Protein AF-A0A7V0R2V2-F1 (afdb_monomer)

pLDDT: mean 85.43, std 19.31, range [36.66, 98.75]

Solvent-accessible surface area (backbone atoms only — not comparable to full-atom values): 11052 Å² total; per-residue (Å²): 136,88,81,94,82,73,99,80,73,68,79,75,64,67,74,75,65,75,76,66,78,71,78,76,78,73,76,72,72,77,75,77,76,82,74,55,75,16,48,43,72,51,76,41,37,68,49,67,31,85,63,32,96,67,48,40,39,38,41,39,36,80,43,62,28,30,39,39,38,38,38,42,86,76,35,40,41,32,43,41,26,50,69,51,92,86,48,62,56,33,49,39,38,36,34,55,50,64,50,66,35,62,36,34,37,27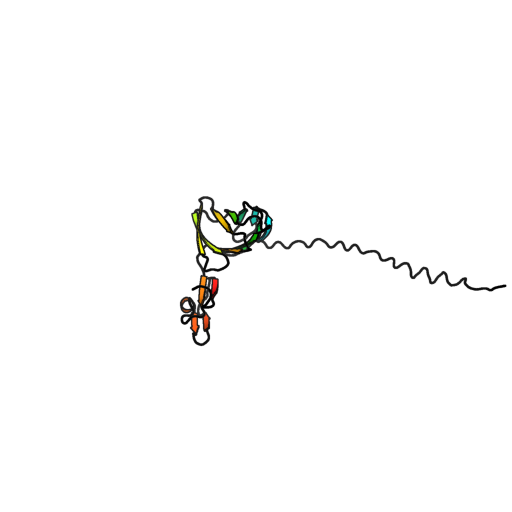,48,79,42,87,83,49,63,44,79,49,62,25,39,90,76,6,32,48,71,48,81,41,76,20,82,52,72,42,46,35,38,38,22,69,60,92,51,72,40,49,34,33,64,48,92,62,20,56,46,22,67,82,45,27,48,53,37,66,91,75,71,41,68,47,72,77,54,92,76,93,53,46,77,47,81,46,64,77,85,77,82,126

Structure (mmCIF, N/CA/C/O backbone):
data_AF-A0A7V0R2V2-F1
#
_entry.id   AF-A0A7V0R2V2-F1
#
loop_
_atom_site.group_PDB
_atom_site.id
_atom_site.type_symbol
_atom_site.label_atom_id
_atom_site.label_alt_id
_atom_site.label_comp_id
_atom_site.label_asym_id
_atom_site.label_entity_id
_atom_site.label_seq_id
_atom_site.pdbx_PDB_ins_code
_atom_site.Cartn_x
_atom_site.Cartn_y
_atom_site.Cartn_z
_atom_site.occupancy
_atom_site.B_iso_or_equiv
_atom_site.auth_seq_id
_atom_site.auth_comp_id
_atom_site.auth_asym_id
_atom_site.auth_atom_id
_atom_site.pdbx_PDB_model_num
ATOM 1 N N . MET A 1 1 ? 13.308 -94.832 -29.429 1.00 36.66 1 MET A N 1
ATOM 2 C CA . MET A 1 1 ? 13.300 -94.202 -28.092 1.00 36.66 1 MET A CA 1
ATOM 3 C C . MET A 1 1 ? 12.554 -92.878 -28.195 1.00 36.66 1 MET A C 1
ATOM 5 O O . MET A 1 1 ? 12.955 -92.064 -29.009 1.00 36.66 1 MET A O 1
ATOM 9 N N . LYS A 1 2 ? 11.506 -92.717 -27.373 1.00 38.56 2 LYS A N 1
ATOM 10 C CA . LYS A 1 2 ? 10.759 -91.486 -27.028 1.00 38.56 2 LYS A CA 1
ATOM 11 C C . LYS A 1 2 ? 9.818 -90.881 -28.094 1.00 38.56 2 LYS A C 1
ATOM 13 O O . LYS A 1 2 ? 10.271 -90.441 -29.135 1.00 38.56 2 LYS A O 1
ATOM 18 N N . THR A 1 3 ? 8.502 -91.112 -28.021 1.00 39.44 3 THR A N 1
ATOM 19 C CA . THR A 1 3 ? 7.391 -90.500 -27.229 1.00 39.44 3 THR A CA 1
ATOM 20 C C . THR A 1 3 ? 6.671 -89.352 -27.947 1.00 39.44 3 THR A C 1
ATOM 22 O O . THR A 1 3 ? 7.244 -88.300 -28.199 1.00 39.44 3 THR A O 1
ATOM 25 N N . LYS A 1 4 ? 5.369 -89.570 -28.199 1.00 48.78 4 LYS A N 1
ATOM 26 C CA . LYS A 1 4 ? 4.342 -88.557 -28.478 1.00 48.78 4 LYS A CA 1
ATOM 27 C C . LYS A 1 4 ? 4.180 -87.629 -27.268 1.00 48.78 4 LYS A C 1
ATOM 29 O O . LYS A 1 4 ? 3.830 -88.120 -26.201 1.00 48.78 4 LYS A O 1
ATOM 34 N N . LEU A 1 5 ? 4.377 -86.329 -27.455 1.00 46.94 5 LEU A N 1
ATOM 35 C CA . LEU A 1 5 ? 3.884 -85.206 -26.636 1.00 46.94 5 LEU A CA 1
ATOM 36 C C . LEU A 1 5 ? 4.454 -83.971 -27.358 1.00 46.94 5 LEU A C 1
ATOM 38 O O . LEU A 1 5 ? 5.665 -83.891 -27.487 1.00 46.94 5 LEU A O 1
ATOM 42 N N . THR A 1 6 ? 3.712 -83.087 -28.025 1.00 48.00 6 THR A N 1
ATOM 43 C CA . THR A 1 6 ? 2.974 -81.971 -27.408 1.00 48.00 6 THR A CA 1
ATOM 44 C C . THR A 1 6 ? 2.319 -81.112 -28.515 1.00 48.00 6 THR A C 1
ATOM 46 O O . THR A 1 6 ? 2.527 -79.908 -28.603 1.00 48.00 6 THR A O 1
ATOM 49 N N . THR A 1 7 ? 1.495 -81.682 -29.397 1.00 47.34 7 THR A N 1
ATOM 50 C CA . THR A 1 7 ? 0.789 -80.899 -30.445 1.00 47.34 7 THR A CA 1
ATOM 51 C C . THR A 1 7 ? -0.522 -80.283 -29.928 1.00 47.34 7 THR A C 1
ATOM 53 O O . THR A 1 7 ? -1.544 -80.345 -30.593 1.00 47.34 7 THR A O 1
ATOM 56 N N . ASN A 1 8 ? -0.519 -79.750 -28.702 1.00 45.34 8 ASN A N 1
ATOM 57 C CA . ASN A 1 8 ? -1.664 -79.054 -28.086 1.00 45.34 8 ASN A CA 1
ATOM 58 C C . ASN A 1 8 ? -1.233 -77.973 -27.069 1.00 45.34 8 ASN A C 1
ATOM 60 O O . ASN A 1 8 ? -2.009 -77.575 -26.209 1.00 45.34 8 ASN A O 1
ATOM 64 N N . LEU A 1 9 ? 0.008 -77.478 -27.168 1.00 42.00 9 LEU A N 1
ATOM 65 C CA . LEU A 1 9 ? 0.546 -76.419 -26.299 1.00 42.00 9 LEU A CA 1
ATOM 66 C C . LEU A 1 9 ? 1.037 -75.199 -27.100 1.00 42.00 9 LEU A C 1
ATOM 68 O O . LEU A 1 9 ? 2.014 -74.559 -26.733 1.00 42.00 9 LEU A O 1
ATOM 72 N N . ILE A 1 10 ? 0.400 -74.911 -28.237 1.00 44.00 10 ILE A N 1
ATOM 73 C CA . ILE A 1 10 ? 0.714 -73.725 -29.058 1.00 44.00 10 ILE A CA 1
ATOM 74 C C . ILE A 1 10 ? -0.480 -72.758 -29.128 1.00 44.00 10 ILE A C 1
ATOM 76 O O . ILE A 1 10 ? -0.304 -71.576 -29.389 1.00 44.00 10 ILE A O 1
ATOM 80 N N . ILE A 1 11 ? -1.696 -73.209 -28.798 1.00 44.31 11 ILE A N 1
ATOM 81 C CA . ILE A 1 11 ? -2.904 -72.370 -28.889 1.00 44.31 11 ILE A CA 1
ATOM 82 C C . ILE A 1 11 ? -3.178 -71.585 -27.587 1.00 44.31 11 ILE A C 1
ATOM 84 O O . ILE A 1 11 ? -3.875 -70.578 -27.623 1.00 44.31 11 ILE A O 1
ATOM 88 N N . LEU A 1 12 ? -2.571 -71.954 -26.449 1.00 37.72 12 LEU A N 1
ATOM 89 C CA . LEU A 1 12 ? -2.781 -71.252 -25.167 1.00 37.72 12 LEU A CA 1
ATOM 90 C C . LEU A 1 12 ? -1.709 -70.196 -24.830 1.00 37.72 12 LEU A C 1
ATOM 92 O O . LEU A 1 12 ? -1.864 -69.444 -23.875 1.00 37.72 12 LEU A O 1
ATOM 96 N N . THR A 1 13 ? -0.629 -70.100 -25.606 1.00 42.66 13 THR A N 1
ATOM 97 C CA . THR A 1 13 ? 0.469 -69.138 -25.376 1.00 42.66 13 THR A CA 1
ATOM 98 C C . THR A 1 13 ? 0.395 -67.898 -26.264 1.00 42.66 13 THR A C 1
ATOM 100 O O . THR A 1 13 ? 1.094 -66.925 -26.003 1.00 42.66 13 THR A O 1
ATOM 103 N N . VAL A 1 14 ? -0.483 -67.886 -27.272 1.00 43.88 14 VAL A N 1
ATOM 104 C CA . VAL A 1 14 ? -0.661 -66.739 -28.184 1.00 43.88 14 VAL A CA 1
ATOM 105 C C . VAL A 1 14 ? -1.699 -65.734 -27.661 1.00 43.88 14 VAL A C 1
ATOM 107 O O . VAL A 1 14 ? -1.722 -64.590 -28.099 1.00 43.88 14 VAL A O 1
ATOM 110 N N . PHE A 1 15 ? -2.509 -66.105 -26.664 1.00 39.44 15 PHE A N 1
ATOM 111 C CA . PHE A 1 15 ? -3.513 -65.201 -26.083 1.00 39.44 15 PHE A CA 1
ATOM 112 C C . PHE A 1 15 ? -3.042 -64.437 -24.834 1.00 39.44 15 PHE A C 1
ATOM 114 O O . PHE 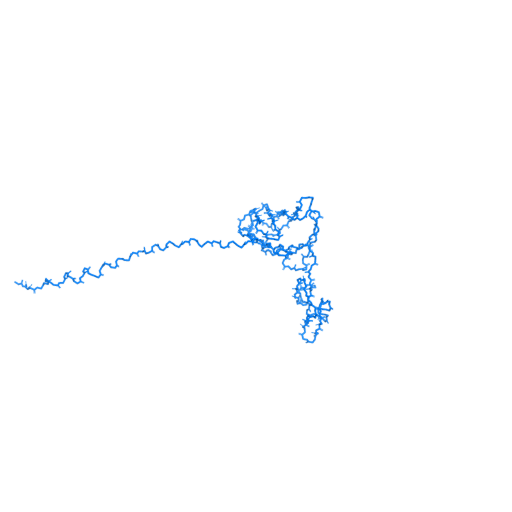A 1 15 ? -3.739 -63.535 -24.382 1.00 39.44 15 PHE A O 1
ATOM 121 N N . PHE A 1 16 ? -1.862 -64.755 -24.285 1.00 41.31 16 PHE A N 1
ATOM 122 C CA . PHE A 1 16 ? -1.356 -64.134 -23.049 1.00 41.31 16 PHE A CA 1
ATOM 123 C C . PHE A 1 16 ? -0.181 -63.162 -23.258 1.00 41.31 16 PHE A C 1
ATOM 125 O O . PHE A 1 16 ? 0.369 -62.633 -22.299 1.00 41.31 16 PHE A O 1
ATOM 132 N N . THR A 1 17 ? 0.202 -62.891 -24.507 1.00 44.47 17 THR A N 1
ATOM 133 C CA . THR A 1 17 ? 1.279 -61.943 -24.858 1.00 44.47 17 THR A CA 1
ATOM 134 C C . THR A 1 17 ? 0.799 -60.769 -25.716 1.00 44.47 17 THR A C 1
ATOM 136 O O . THR A 1 17 ? 1.598 -59.923 -26.106 1.00 44.47 17 THR A O 1
ATOM 139 N N . ALA A 1 18 ? -0.514 -60.660 -25.952 1.00 44.12 18 ALA A N 1
ATOM 140 C CA . ALA A 1 18 ? -1.145 -59.536 -26.648 1.00 44.12 18 ALA A CA 1
ATOM 141 C C . ALA A 1 18 ? -1.640 -58.420 -25.703 1.00 44.12 18 ALA A C 1
ATOM 143 O O . ALA A 1 18 ? -2.364 -57.529 -26.130 1.00 44.12 18 ALA A O 1
ATOM 144 N N . PHE A 1 19 ? -1.228 -58.433 -24.431 1.00 43.75 19 PHE A N 1
ATOM 145 C CA . PHE A 1 19 ? -1.277 -57.255 -23.560 1.00 43.75 19 PHE A CA 1
ATOM 146 C C . PHE A 1 19 ? 0.107 -56.593 -23.564 1.00 43.75 19 PHE A C 1
ATOM 148 O O . PHE A 1 19 ? 0.755 -56.406 -22.537 1.00 43.75 19 PHE A O 1
ATOM 155 N N . PHE A 1 20 ? 0.603 -56.305 -24.773 1.00 45.38 20 PHE A N 1
ATOM 156 C CA . PHE A 1 20 ? 1.701 -55.368 -24.939 1.00 45.38 20 PHE A CA 1
ATOM 157 C C . PHE A 1 20 ? 1.216 -54.051 -24.345 1.00 45.38 20 PHE A C 1
ATOM 159 O O . PHE A 1 20 ? 0.245 -53.462 -24.818 1.00 45.38 20 PHE A O 1
ATOM 166 N N . ILE A 1 21 ? 1.867 -53.665 -23.255 1.00 52.16 21 ILE A N 1
ATOM 167 C CA . ILE A 1 21 ? 1.707 -52.404 -22.552 1.00 52.16 21 ILE A CA 1
ATOM 168 C C . ILE A 1 21 ? 1.924 -51.311 -23.598 1.00 52.16 21 ILE A C 1
ATOM 170 O O . ILE A 1 21 ? 3.057 -50.953 -23.903 1.00 52.16 21 ILE A O 1
ATOM 174 N N . LEU A 1 22 ? 0.843 -50.826 -24.206 1.00 49.38 22 LEU A N 1
ATOM 175 C CA . LEU A 1 22 ? 0.853 -49.535 -24.869 1.00 49.38 22 LEU A CA 1
ATOM 176 C C . LEU A 1 22 ? 1.167 -48.548 -23.747 1.00 49.38 22 LEU A C 1
ATOM 178 O O . LEU A 1 22 ? 0.347 -48.432 -22.830 1.00 49.38 22 LEU A O 1
ATOM 182 N N . PRO A 1 23 ? 2.326 -47.865 -23.749 1.00 53.69 23 PRO A N 1
ATOM 183 C CA . PRO A 1 23 ? 2.448 -46.699 -22.909 1.00 53.69 23 PRO A CA 1
ATOM 184 C C . PRO A 1 23 ? 1.371 -45.754 -23.424 1.00 53.69 23 PRO A C 1
ATOM 186 O O . PRO A 1 23 ? 1.471 -45.213 -24.527 1.00 53.69 23 PRO A O 1
ATOM 189 N N . THR A 1 24 ? 0.286 -45.606 -22.669 1.00 57.12 24 THR A N 1
ATOM 190 C CA . THR A 1 24 ? -0.593 -44.467 -22.852 1.00 57.12 24 THR A CA 1
ATOM 191 C C . THR A 1 24 ? 0.292 -43.268 -22.572 1.00 57.12 24 THR A C 1
ATOM 193 O O . THR A 1 24 ? 0.550 -42.933 -21.415 1.00 57.12 24 THR A O 1
ATOM 196 N N . LEU A 1 25 ? 0.824 -42.663 -23.632 1.00 55.09 25 LEU A N 1
ATOM 197 C CA . LEU A 1 25 ? 1.292 -41.292 -23.598 1.00 55.09 25 LEU A CA 1
ATOM 198 C C . LEU A 1 25 ? 0.038 -40.473 -23.309 1.00 55.09 25 LEU A C 1
ATOM 200 O O . LEU A 1 25 ? -0.652 -40.008 -24.213 1.00 55.09 25 LEU A O 1
ATOM 204 N N . ALA A 1 26 ? -0.316 -40.403 -22.027 1.00 56.62 26 ALA A N 1
ATOM 205 C CA . ALA A 1 26 ? -1.257 -39.437 -21.526 1.00 56.62 26 ALA A CA 1
ATOM 206 C C . ALA A 1 26 ? -0.602 -38.088 -21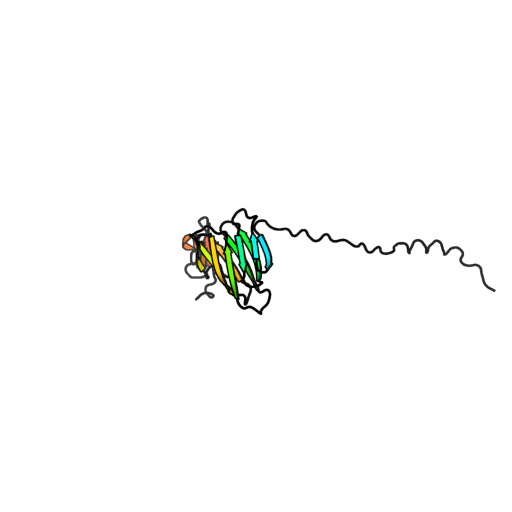.808 1.00 56.62 26 ALA A C 1
ATOM 208 O O . ALA A 1 26 ? 0.303 -37.652 -21.100 1.00 56.62 26 ALA A O 1
ATOM 209 N N . ASN A 1 27 ? -0.997 -37.483 -22.922 1.00 63.09 27 ASN A N 1
ATOM 210 C CA . ASN A 1 27 ? -0.652 -36.117 -23.239 1.00 63.09 27 ASN A CA 1
ATOM 211 C C . ASN A 1 27 ? -1.460 -35.268 -22.256 1.00 63.09 27 ASN A C 1
ATOM 213 O O . ASN A 1 27 ? -2.619 -34.942 -22.511 1.00 63.09 27 ASN A O 1
ATOM 217 N N . ALA A 1 28 ? -0.909 -35.051 -21.061 1.00 60.25 28 ALA A N 1
ATOM 218 C CA . ALA A 1 28 ? -1.486 -34.122 -20.110 1.00 60.25 28 ALA A CA 1
ATOM 219 C C . ALA A 1 28 ? -1.518 -32.766 -20.815 1.00 60.25 28 ALA A C 1
ATOM 221 O O . ALA A 1 28 ? -0.468 -32.206 -21.133 1.00 60.25 28 ALA A O 1
ATOM 222 N N . GLN A 1 29 ? -2.717 -32.269 -21.123 1.00 60.75 29 GLN A N 1
ATOM 223 C CA . GLN A 1 29 ? -2.851 -30.898 -21.593 1.00 60.75 29 GLN A CA 1
ATOM 224 C C . GLN A 1 29 ? -2.213 -30.007 -20.522 1.00 60.75 29 GLN A C 1
ATOM 226 O O . GLN A 1 29 ? -2.520 -30.199 -19.339 1.00 60.75 29 GLN A O 1
ATOM 231 N N . PRO A 1 30 ? -1.311 -29.076 -20.887 1.00 61.03 30 PRO A N 1
ATOM 232 C CA . PRO A 1 30 ? -0.803 -28.121 -19.919 1.00 61.03 30 PRO A CA 1
ATOM 233 C C . PRO A 1 30 ? -2.016 -27.441 -19.293 1.00 61.03 30 PRO A C 1
ATOM 235 O O . PRO A 1 30 ? -2.927 -27.011 -20.006 1.00 61.03 30 PRO A O 1
ATOM 238 N N . LEU A 1 31 ? -2.062 -27.440 -17.960 1.00 47.28 31 LEU A N 1
ATOM 239 C CA . LEU A 1 31 ? -3.140 -26.825 -17.200 1.00 47.28 31 LEU A CA 1
ATOM 240 C C . LEU A 1 31 ? -3.322 -25.414 -17.764 1.00 47.28 31 LEU A C 1
ATOM 242 O O . LEU A 1 31 ? -2.368 -24.635 -17.774 1.00 47.28 31 LEU A O 1
ATOM 246 N N . LYS A 1 32 ? -4.506 -25.104 -18.306 1.00 47.91 32 LYS A N 1
ATOM 247 C CA . LYS A 1 32 ? -4.825 -23.738 -18.718 1.00 47.91 32 LYS A CA 1
ATOM 248 C C . LYS A 1 32 ? -4.692 -22.906 -17.450 1.00 47.91 32 LYS A C 1
ATOM 250 O O . LYS A 1 32 ? -5.512 -23.054 -16.547 1.00 47.91 32 LYS A O 1
ATOM 255 N N . GLN A 1 33 ? -3.609 -22.139 -17.354 1.00 54.19 33 GLN A N 1
ATOM 256 C CA . GLN A 1 33 ? -3.345 -21.255 -16.230 1.00 54.19 33 GLN A CA 1
ATOM 257 C C . GLN A 1 33 ? -4.603 -20.398 -16.065 1.00 54.19 33 GLN A C 1
ATOM 259 O O . GLN A 1 33 ? -4.956 -19.643 -16.970 1.00 54.19 33 GLN A O 1
ATOM 264 N N . PHE A 1 34 ? -5.341 -20.591 -14.973 1.00 57.09 34 PHE A N 1
ATOM 265 C CA . PHE A 1 34 ? -6.448 -19.708 -14.637 1.00 57.09 34 PHE A CA 1
ATOM 266 C C . PHE A 1 34 ? -5.826 -18.344 -14.332 1.00 57.09 34 PHE A C 1
ATOM 268 O O . PHE A 1 34 ? -5.185 -18.177 -13.296 1.00 57.09 34 PHE A O 1
ATOM 275 N N . SER A 1 35 ? -5.940 -17.402 -15.266 1.00 66.12 35 SER A N 1
ATOM 276 C CA . SER A 1 35 ? -5.660 -15.993 -15.012 1.00 66.12 35 SER A CA 1
ATOM 277 C C . SER A 1 35 ? -6.887 -15.406 -14.326 1.00 66.12 35 SER A C 1
ATOM 279 O O . SER A 1 35 ? -7.978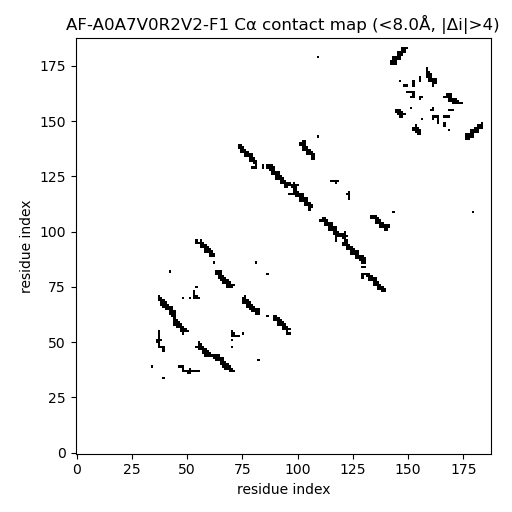 -15.399 -14.901 1.00 66.12 35 SER A O 1
ATOM 281 N N . LEU A 1 36 ? -6.724 -14.978 -13.079 1.00 79.19 36 LEU A N 1
ATOM 282 C CA . LEU A 1 36 ? -7.711 -14.127 -12.427 1.00 79.19 36 LEU A CA 1
ATOM 283 C C . LEU A 1 36 ? -7.603 -12.742 -13.070 1.00 79.19 36 LEU A C 1
ATOM 285 O O . LEU A 1 36 ? -6.492 -12.239 -13.234 1.00 79.19 36 LEU A O 1
ATOM 289 N N . LEU A 1 37 ? -8.740 -12.167 -13.465 1.00 88.25 37 LEU A N 1
ATOM 290 C CA . LEU A 1 37 ? -8.786 -10.797 -13.982 1.00 88.25 37 LEU A CA 1
ATOM 291 C C . LEU A 1 37 ? -8.194 -9.846 -12.940 1.00 88.25 37 LEU A C 1
ATOM 293 O O . LEU A 1 37 ? -8.371 -10.061 -11.738 1.00 88.25 37 LEU A O 1
ATOM 297 N N . GLY A 1 38 ? -7.466 -8.823 -13.383 1.00 93.81 38 GLY A N 1
ATOM 298 C CA . GLY A 1 38 ? -6.838 -7.884 -12.462 1.00 93.81 38 GLY A CA 1
ATOM 299 C C . GLY A 1 38 ? -5.641 -8.457 -11.695 1.00 93.81 38 GLY A C 1
ATOM 300 O O . GLY A 1 38 ? -5.205 -7.843 -10.726 1.00 93.81 38 GLY A O 1
ATOM 301 N N . THR A 1 39 ? -5.113 -9.627 -12.081 1.00 95.94 39 THR A N 1
ATOM 302 C CA . THR A 1 39 ? -3.970 -10.276 -11.419 1.00 95.94 39 THR A CA 1
ATOM 303 C C . THR A 1 39 ? -2.865 -10.620 -12.412 1.00 95.94 39 THR A C 1
ATOM 305 O O . THR A 1 39 ? -3.106 -11.237 -13.448 1.00 95.94 39 THR A O 1
ATOM 308 N N . ILE A 1 40 ? -1.617 -10.338 -12.041 1.00 96.56 40 ILE A N 1
ATOM 309 C CA . ILE A 1 40 ? -0.423 -10.763 -12.777 1.00 96.56 40 ILE A CA 1
ATOM 310 C C . ILE A 1 40 ? 0.592 -11.404 -11.825 1.00 96.56 40 ILE A C 1
ATOM 312 O O . ILE A 1 40 ? 0.757 -10.982 -10.681 1.00 96.56 40 ILE A O 1
ATOM 316 N N . LYS A 1 41 ? 1.280 -12.456 -12.281 1.00 96.94 41 LYS A N 1
ATOM 317 C CA . LYS A 1 41 ? 2.324 -13.141 -11.506 1.00 96.94 41 LYS A CA 1
ATOM 318 C C . LYS A 1 41 ? 3.455 -13.620 -12.405 1.00 96.94 41 LYS A C 1
ATOM 320 O O . LYS A 1 41 ? 3.199 -14.193 -13.461 1.00 96.94 41 LYS A O 1
ATOM 325 N N . GLY A 1 42 ? 4.699 -13.472 -11.959 1.00 96.38 42 GLY A N 1
ATOM 326 C CA . GLY A 1 42 ? 5.854 -14.014 -12.668 1.00 96.38 42 GLY A CA 1
ATOM 327 C C . GLY A 1 42 ? 7.185 -13.448 -12.195 1.00 96.38 42 GLY A C 1
ATOM 328 O O . GLY A 1 42 ? 7.251 -12.737 -11.199 1.00 96.38 42 GLY A O 1
ATOM 329 N N . ALA A 1 43 ? 8.242 -13.771 -12.939 1.00 97.25 43 ALA A N 1
ATOM 330 C CA . ALA A 1 43 ? 9.584 -13.248 -12.719 1.00 97.25 43 ALA A CA 1
ATOM 331 C C . ALA A 1 43 ? 10.009 -12.380 -13.911 1.00 97.25 43 ALA A C 1
ATOM 333 O O . ALA A 1 43 ? 10.083 -12.883 -15.035 1.00 97.25 43 ALA A O 1
ATOM 334 N N . GLY A 1 44 ? 10.332 -11.110 -13.687 1.00 97.12 44 GLY A N 1
ATOM 335 C CA . GLY A 1 44 ? 10.541 -10.151 -14.771 1.00 97.12 44 GLY A CA 1
ATOM 336 C C . GLY A 1 44 ? 10.896 -8.753 -14.281 1.00 97.12 44 GLY A C 1
ATOM 337 O O . GLY A 1 44 ? 11.119 -8.545 -13.093 1.00 97.12 44 GLY A O 1
ATOM 338 N N . THR A 1 45 ? 10.972 -7.817 -15.221 1.00 97.88 45 THR A N 1
ATOM 339 C CA . THR A 1 45 ? 11.237 -6.387 -14.981 1.00 97.88 45 THR A CA 1
ATOM 340 C C . THR A 1 45 ? 10.055 -5.504 -15.372 1.00 97.88 45 THR A C 1
ATOM 342 O O . THR A 1 45 ? 10.103 -4.308 -15.146 1.00 97.88 45 THR A O 1
ATOM 345 N N . HIS A 1 46 ? 9.023 -6.069 -15.996 1.00 98.44 46 HIS A N 1
ATOM 346 C CA . HIS A 1 46 ? 7.862 -5.343 -16.492 1.00 98.44 46 HIS A CA 1
ATOM 347 C C . HIS A 1 46 ? 6.620 -6.200 -16.278 1.00 98.44 46 HIS A C 1
ATOM 349 O O . HIS A 1 46 ? 6.617 -7.388 -16.623 1.00 98.44 46 HIS A O 1
ATOM 355 N N . PHE A 1 47 ? 5.589 -5.600 -15.699 1.00 98.25 47 PHE A N 1
ATOM 356 C CA . PHE A 1 47 ? 4.336 -6.255 -15.365 1.00 98.25 47 PHE A CA 1
ATOM 357 C C . PHE A 1 47 ? 3.187 -5.293 -15.602 1.00 98.25 47 PHE A C 1
ATOM 359 O O . PHE A 1 47 ? 3.286 -4.112 -15.283 1.00 98.25 47 PHE A O 1
ATOM 366 N N . GLU A 1 48 ? 2.080 -5.813 -16.112 1.00 97.81 48 GLU A N 1
ATOM 367 C CA . GLU A 1 48 ? 0.937 -4.990 -16.468 1.00 97.81 48 GLU A CA 1
ATOM 368 C C . GLU A 1 48 ? -0.361 -5.713 -16.115 1.00 97.81 48 GLU A C 1
ATOM 370 O O . GLU A 1 48 ? -0.527 -6.904 -16.389 1.00 97.81 48 GLU A O 1
ATOM 375 N N . ILE A 1 49 ? -1.277 -4.968 -15.503 1.00 97.19 49 ILE A N 1
ATOM 376 C CA . ILE A 1 49 ? -2.680 -5.330 -15.346 1.00 97.19 49 ILE A CA 1
ATOM 377 C C . ILE A 1 49 ? -3.474 -4.414 -16.277 1.00 97.19 49 ILE A C 1
ATOM 379 O O . ILE A 1 49 ? -3.513 -3.203 -16.063 1.00 97.19 49 ILE A O 1
ATOM 383 N N . THR A 1 50 ? -4.105 -4.992 -17.301 1.00 95.88 50 THR A N 1
ATOM 384 C CA . THR A 1 50 ? -4.943 -4.267 -18.281 1.00 95.88 50 THR A CA 1
ATOM 385 C C . THR A 1 50 ? -6.422 -4.645 -18.225 1.00 95.88 50 THR A C 1
ATOM 387 O O . THR A 1 50 ? -7.247 -4.026 -18.898 1.00 95.88 50 THR A O 1
ATOM 390 N N . ASP A 1 51 ? -6.766 -5.665 -17.442 1.00 93.25 51 ASP A N 1
ATOM 391 C CA . ASP A 1 51 ? -8.069 -6.322 -17.416 1.00 93.25 51 ASP A CA 1
ATOM 392 C C . ASP A 1 51 ? -8.760 -6.228 -16.043 1.00 93.25 51 ASP A C 1
ATOM 394 O O . ASP A 1 51 ? -9.575 -7.084 -15.699 1.00 93.25 51 ASP A O 1
ATOM 398 N N . SER A 1 52 ? -8.441 -5.198 -15.249 1.00 93.75 52 SER A N 1
ATOM 399 C CA . SER A 1 52 ? -9.078 -4.953 -13.950 1.00 93.75 52 SER A CA 1
ATOM 400 C C . SER A 1 52 ? -10.327 -4.080 -14.078 1.00 93.75 52 SER A C 1
ATOM 402 O O . SER A 1 52 ? -10.336 -3.081 -14.795 1.00 93.75 52 SER A O 1
ATOM 404 N N . GLU A 1 53 ? -11.367 -4.409 -13.309 1.00 94.00 53 GLU A N 1
ATOM 405 C CA . GLU A 1 53 ? -12.536 -3.538 -13.113 1.00 94.00 53 GLU A CA 1
ATOM 406 C C . GLU A 1 53 ? -12.249 -2.368 -12.148 1.00 94.00 53 GLU A C 1
ATOM 408 O O . GLU A 1 53 ? -13.066 -1.455 -12.038 1.00 94.00 53 GLU A O 1
ATOM 413 N N . TYR A 1 54 ? -11.104 -2.385 -11.451 1.00 94.00 54 TYR A N 1
ATOM 414 C CA . TYR A 1 54 ? -10.755 -1.415 -10.406 1.00 94.00 54 TYR A CA 1
ATOM 415 C C . TYR A 1 54 ? -9.631 -0.466 -10.827 1.00 94.00 54 TYR A C 1
ATOM 417 O O . TYR A 1 54 ? -9.824 0.746 -10.863 1.00 94.00 54 TYR A O 1
ATOM 425 N N . LEU A 1 55 ? -8.450 -1.009 -11.130 1.00 96.12 55 LEU A N 1
ATOM 426 C CA . LEU A 1 55 ? -7.266 -0.234 -11.499 1.00 96.12 55 LEU A CA 1
ATOM 427 C C . LEU A 1 55 ? -6.395 -1.031 -12.467 1.00 96.12 55 LEU A C 1
ATOM 429 O O . LEU A 1 55 ? -5.879 -2.092 -12.105 1.00 96.12 55 LEU A O 1
ATOM 433 N N . ASN A 1 56 ? -6.202 -0.483 -13.662 1.00 97.44 56 ASN A N 1
ATOM 434 C CA . ASN A 1 56 ? -5.168 -0.924 -14.588 1.00 97.44 56 ASN A CA 1
ATOM 435 C C . ASN A 1 56 ? -3.859 -0.215 -14.250 1.00 97.44 56 ASN A C 1
ATOM 437 O O . ASN A 1 56 ? -3.845 0.993 -14.018 1.00 97.44 56 ASN A O 1
ATOM 441 N N . ILE A 1 57 ? -2.770 -0.971 -14.189 1.00 98.12 57 ILE A N 1
ATOM 442 C CA . ILE A 1 57 ? -1.499 -0.482 -13.661 1.00 98.12 57 ILE A CA 1
ATOM 443 C C . ILE A 1 57 ? -0.327 -1.207 -14.303 1.00 98.12 57 ILE A C 1
ATOM 445 O O . ILE A 1 57 ? -0.377 -2.413 -14.556 1.00 98.12 57 ILE A O 1
ATOM 449 N N . VAL A 1 58 ? 0.741 -0.453 -14.530 1.00 98.62 58 VAL A N 1
ATOM 450 C CA . VAL A 1 58 ? 2.028 -0.945 -15.012 1.00 98.62 58 VAL A CA 1
ATOM 451 C C . VAL A 1 58 ? 3.052 -0.803 -13.894 1.00 98.62 58 VAL A C 1
ATOM 453 O O . VAL A 1 58 ? 3.108 0.233 -13.227 1.00 98.62 58 VAL A O 1
ATOM 456 N N . LEU A 1 59 ? 3.874 -1.834 -13.719 1.00 98.69 59 LEU A N 1
ATOM 457 C CA . LEU A 1 59 ? 5.037 -1.846 -12.843 1.00 98.69 59 LEU A CA 1
ATOM 458 C C . LEU A 1 59 ? 6.286 -2.168 -13.665 1.00 98.69 59 LEU A C 1
ATOM 460 O O . LEU A 1 59 ? 6.419 -3.271 -14.198 1.00 98.69 59 LEU A O 1
ATOM 464 N N . ASP A 1 60 ? 7.226 -1.228 -13.686 1.00 98.75 60 ASP A N 1
ATOM 465 C CA . ASP A 1 60 ? 8.577 -1.404 -14.210 1.00 98.75 60 ASP A CA 1
ATOM 466 C C . ASP A 1 60 ? 9.594 -1.485 -13.067 1.00 98.75 60 ASP A C 1
ATOM 468 O O . ASP A 1 60 ? 9.539 -0.727 -12.097 1.00 98.75 60 ASP A O 1
ATOM 472 N N . SER A 1 61 ? 10.547 -2.405 -13.183 1.00 98.25 61 SER A N 1
ATOM 473 C CA . SER A 1 61 ? 11.648 -2.587 -12.244 1.00 98.25 61 SER A CA 1
ATOM 474 C C . SER A 1 61 ? 12.987 -2.560 -12.968 1.00 98.25 61 SER A C 1
ATOM 476 O O . SER A 1 61 ? 13.135 -3.129 -14.050 1.00 98.25 61 SER A O 1
ATOM 478 N N . THR A 1 62 ? 13.993 -1.935 -12.357 1.00 97.50 62 THR A N 1
ATOM 479 C CA . THR A 1 62 ? 15.367 -1.965 -12.887 1.00 97.50 62 THR A CA 1
ATOM 480 C C . THR A 1 62 ? 16.020 -3.340 -12.781 1.00 97.50 62 THR A C 1
ATOM 482 O O . THR A 1 62 ? 16.962 -3.621 -13.514 1.00 97.50 62 THR A O 1
ATOM 485 N N . GLU A 1 63 ? 15.522 -4.199 -11.892 1.00 96.75 63 GLU A N 1
ATOM 486 C CA . GLU A 1 63 ? 16.064 -5.530 -11.629 1.00 96.75 63 GLU A CA 1
ATOM 487 C C . GLU A 1 63 ? 14.994 -6.593 -11.845 1.00 96.75 63 GLU A C 1
ATOM 489 O O . GLU A 1 63 ? 13.793 -6.334 -11.777 1.00 96.75 63 GLU A O 1
ATOM 494 N N . LYS A 1 64 ? 15.424 -7.830 -12.095 1.00 96.88 64 LYS A N 1
ATOM 495 C CA . LYS A 1 64 ? 14.478 -8.934 -12.238 1.00 96.88 64 LYS A CA 1
ATOM 496 C C . LYS A 1 64 ? 13.927 -9.325 -10.862 1.00 96.88 64 LYS A C 1
ATOM 498 O O . LYS A 1 64 ? 14.670 -9.828 -10.021 1.00 96.88 64 LYS A O 1
ATOM 503 N N . ILE A 1 65 ? 12.622 -9.164 -10.672 1.00 97.56 65 ILE A N 1
ATOM 504 C CA . ILE A 1 65 ? 11.905 -9.480 -9.429 1.00 97.56 65 ILE A CA 1
ATOM 505 C C . ILE A 1 65 ? 10.892 -10.605 -9.648 1.00 97.56 65 ILE A C 1
ATOM 507 O O . ILE A 1 65 ? 10.409 -10.809 -10.763 1.00 97.56 65 ILE A O 1
ATOM 511 N N . ASN A 1 66 ? 10.587 -11.349 -8.589 1.00 97.62 66 ASN A N 1
ATOM 512 C CA . ASN A 1 66 ? 9.384 -12.164 -8.505 1.00 97.62 66 ASN A CA 1
ATOM 513 C C . ASN A 1 66 ? 8.253 -11.244 -8.044 1.00 97.62 66 ASN A C 1
ATOM 515 O O . ASN A 1 66 ? 8.369 -10.620 -6.994 1.00 97.62 66 ASN A O 1
ATOM 519 N N . LEU A 1 67 ? 7.178 -11.163 -8.822 1.00 98.12 67 LEU A N 1
ATOM 520 C CA . LEU A 1 67 ? 6.010 -10.351 -8.508 1.00 98.12 67 LEU A CA 1
ATOM 521 C C . LEU A 1 67 ? 4.756 -11.218 -8.527 1.00 98.12 67 LEU A C 1
ATOM 523 O O . LEU A 1 67 ? 4.555 -12.019 -9.445 1.00 98.12 67 LEU A O 1
ATOM 527 N N . ARG A 1 68 ? 3.874 -10.994 -7.559 1.00 97.94 68 ARG A N 1
ATOM 528 C CA . ARG A 1 68 ? 2.435 -11.209 -7.708 1.00 97.94 68 ARG A CA 1
ATOM 529 C C . ARG A 1 68 ? 1.745 -9.886 -7.403 1.00 97.94 68 ARG A C 1
ATOM 531 O O . ARG A 1 68 ? 1.870 -9.395 -6.292 1.00 97.94 68 ARG A O 1
ATOM 538 N N . MET A 1 69 ? 1.038 -9.328 -8.376 1.00 98.00 69 MET A N 1
ATOM 539 C CA . MET A 1 69 ? 0.323 -8.062 -8.246 1.00 98.00 69 MET A CA 1
ATOM 540 C C . MET A 1 69 ? -1.157 -8.278 -8.540 1.00 98.00 69 MET A C 1
ATOM 542 O O . MET A 1 69 ? -1.505 -8.980 -9.491 1.00 98.00 69 MET A O 1
ATOM 546 N N . GLU A 1 70 ? -2.011 -7.698 -7.708 1.00 97.69 70 GLU A N 1
ATOM 547 C CA . GLU A 1 70 ? -3.460 -7.856 -7.750 1.00 97.69 70 GLU A CA 1
ATOM 548 C C . GLU A 1 70 ? -4.137 -6.502 -7.527 1.00 97.69 70 GLU A C 1
ATOM 550 O O . GLU A 1 70 ? -3.816 -5.773 -6.586 1.00 97.69 70 GLU A O 1
ATOM 555 N N . SER A 1 71 ? -5.064 -6.166 -8.419 1.00 96.94 71 SER A N 1
ATOM 556 C CA . SER A 1 71 ? -5.898 -4.972 -8.360 1.00 96.94 71 SER A CA 1
ATOM 557 C C . SER A 1 71 ? -7.254 -5.345 -7.766 1.00 96.94 71 SER A C 1
ATOM 559 O O . SER A 1 71 ? -7.996 -6.141 -8.338 1.00 96.94 71 SER A O 1
ATOM 561 N N . MET A 1 72 ? -7.560 -4.785 -6.600 1.00 93.19 72 MET A N 1
ATOM 562 C CA . MET A 1 72 ? -8.761 -5.038 -5.806 1.00 93.19 72 MET A CA 1
ATOM 563 C C . MET A 1 72 ? -9.543 -3.724 -5.621 1.00 93.19 72 MET A C 1
AT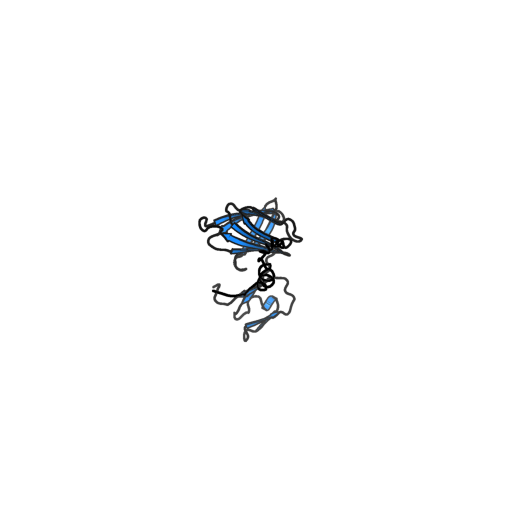OM 565 O O . MET A 1 72 ? -8.984 -2.643 -5.846 1.00 93.19 72 MET A O 1
ATOM 569 N N . PRO A 1 73 ? -10.821 -3.760 -5.188 1.00 92.06 73 PRO A N 1
ATOM 570 C CA . PRO A 1 73 ? -11.537 -2.534 -4.852 1.00 92.06 73 PRO A CA 1
ATOM 571 C C . PRO A 1 73 ? -10.737 -1.702 -3.840 1.00 92.06 73 PRO A C 1
ATOM 573 O O . PRO A 1 73 ? -10.407 -2.185 -2.760 1.00 92.06 73 PRO A O 1
ATOM 576 N N . GLU A 1 74 ? -10.421 -0.457 -4.205 1.00 91.94 74 GLU A N 1
ATOM 577 C CA . GLU A 1 74 ? -9.667 0.505 -3.382 1.00 91.94 74 GLU A CA 1
ATOM 578 C C . GLU A 1 74 ? -8.286 0.034 -2.878 1.00 91.94 74 GLU A C 1
ATOM 580 O O . GLU A 1 74 ? -7.740 0.618 -1.938 1.00 91.94 74 GLU A O 1
ATOM 585 N N . MET A 1 75 ? -7.686 -0.990 -3.487 1.00 93.50 75 MET A N 1
ATOM 586 C CA . MET A 1 75 ? -6.397 -1.514 -3.042 1.00 93.50 75 MET A CA 1
ATOM 587 C C . MET A 1 75 ? -5.617 -2.133 -4.200 1.00 93.50 75 MET A C 1
ATOM 589 O O . MET A 1 75 ? -6.130 -2.961 -4.945 1.00 93.50 75 MET A O 1
ATOM 593 N N . LEU A 1 76 ? -4.345 -1.768 -4.315 1.00 97.31 76 LEU A N 1
ATOM 594 C CA . LEU A 1 76 ? -3.365 -2.506 -5.105 1.00 97.31 76 LEU A CA 1
ATOM 595 C C . LEU A 1 76 ? -2.486 -3.304 -4.148 1.00 97.31 76 LEU A C 1
ATOM 597 O O . LEU A 1 76 ? -1.870 -2.699 -3.273 1.00 97.31 76 LEU A O 1
ATOM 601 N N . THR A 1 77 ? -2.373 -4.613 -4.345 1.00 97.56 77 THR A N 1
ATOM 602 C CA . THR A 1 77 ? -1.527 -5.492 -3.526 1.00 97.56 77 THR A CA 1
ATOM 603 C C . THR A 1 77 ? -0.416 -6.090 -4.375 1.00 97.56 77 THR A C 1
ATOM 605 O O . THR A 1 77 ? -0.646 -6.504 -5.509 1.00 97.56 77 THR A O 1
ATOM 608 N N . MET A 1 78 ? 0.797 -6.138 -3.835 1.00 98.44 78 MET A N 1
ATOM 609 C CA . MET A 1 78 ? 2.003 -6.612 -4.505 1.00 98.44 78 MET A CA 1
ATOM 610 C C . MET A 1 78 ? 2.848 -7.443 -3.538 1.00 98.44 78 MET A C 1
ATOM 612 O O . MET A 1 78 ? 3.379 -6.921 -2.566 1.00 98.44 78 MET A O 1
ATOM 616 N N . GLU A 1 79 ? 3.030 -8.725 -3.823 1.00 98.38 79 GLU A N 1
ATOM 617 C CA . GLU A 1 79 ? 4.100 -9.530 -3.228 1.00 98.38 79 GLU A CA 1
ATOM 618 C C . GLU A 1 79 ? 5.337 -9.382 -4.122 1.00 98.38 79 GLU A C 1
ATOM 620 O O . GLU A 1 79 ? 5.342 -9.871 -5.257 1.00 98.38 79 GLU A O 1
ATOM 625 N N . ILE A 1 80 ? 6.364 -8.685 -3.636 1.00 98.25 80 ILE A N 1
ATOM 626 C CA . ILE A 1 80 ? 7.611 -8.417 -4.362 1.00 98.25 80 ILE A CA 1
ATOM 627 C C . ILE A 1 80 ? 8.738 -9.184 -3.682 1.00 98.25 80 ILE A C 1
ATOM 629 O O . ILE A 1 80 ? 8.968 -9.007 -2.492 1.00 98.25 80 ILE A O 1
ATOM 633 N N . GLY A 1 81 ? 9.476 -10.003 -4.425 1.00 96.56 81 GLY A N 1
ATOM 634 C CA . GLY A 1 81 ? 10.636 -10.715 -3.892 1.00 96.56 81 GLY A CA 1
ATOM 635 C C . GLY A 1 81 ? 11.805 -10.791 -4.871 1.00 96.56 81 GLY A C 1
ATOM 636 O O . GLY A 1 81 ? 11.625 -10.617 -6.082 1.00 96.56 81 GLY A O 1
ATOM 637 N N . PRO A 1 82 ? 13.020 -11.084 -4.382 1.00 96.31 82 PRO A N 1
ATOM 638 C CA . PRO A 1 82 ? 14.191 -11.250 -5.234 1.00 96.31 82 PRO A CA 1
ATOM 639 C C . PRO A 1 82 ? 14.059 -12.475 -6.148 1.00 96.31 82 PRO A C 1
ATOM 641 O O . PRO A 1 82 ? 13.514 -13.511 -5.759 1.00 96.31 82 PRO A O 1
ATOM 644 N N . VAL A 1 83 ? 14.611 -12.391 -7.364 1.00 93.19 83 VAL A N 1
ATOM 645 C CA . VAL A 1 83 ? 14.883 -13.580 -8.204 1.00 93.19 83 VAL A CA 1
ATOM 646 C C . VAL A 1 83 ? 16.256 -14.169 -7.889 1.00 93.19 83 VAL A C 1
ATOM 648 O O . VAL A 1 83 ? 16.431 -15.386 -7.923 1.00 93.19 83 VAL A O 1
ATOM 651 N N . SER A 1 84 ? 17.224 -13.313 -7.563 1.00 80.88 84 SER A N 1
ATOM 652 C CA . SER A 1 84 ? 18.560 -13.688 -7.106 1.00 80.88 84 SER A CA 1
ATOM 653 C C . SER A 1 84 ? 19.002 -12.773 -5.968 1.00 80.88 84 SER A C 1
ATOM 655 O O . SER A 1 84 ? 18.682 -11.591 -5.950 1.00 80.88 84 SER A O 1
ATOM 657 N N . SER A 1 85 ? 19.801 -13.300 -5.041 1.00 76.00 85 SER A N 1
ATOM 658 C CA . SER A 1 85 ? 20.331 -12.558 -3.885 1.00 76.00 85 SER A CA 1
ATOM 659 C C . SER A 1 85 ? 21.492 -11.609 -4.231 1.00 76.00 85 SER A C 1
ATOM 661 O O . SER A 1 85 ? 22.227 -11.179 -3.348 1.00 76.00 85 SER A O 1
ATOM 663 N N . SER A 1 86 ? 21.738 -11.358 -5.520 1.00 79.31 86 SER A N 1
ATOM 664 C CA . SER A 1 86 ? 22.870 -10.561 -6.012 1.00 79.31 86 SER A CA 1
ATOM 665 C C . SER A 1 86 ? 22.606 -9.061 -5.993 1.00 79.31 86 SER A C 1
ATOM 667 O O . SER A 1 86 ? 23.560 -8.287 -6.013 1.00 79.31 86 SER A O 1
ATOM 669 N N . THR A 1 87 ? 21.335 -8.661 -5.968 1.00 83.38 87 THR A N 1
ATOM 670 C CA . THR A 1 87 ? 20.933 -7.260 -6.004 1.00 83.38 87 THR A CA 1
ATOM 671 C C . THR A 1 87 ? 20.089 -6.953 -4.766 1.00 83.38 87 THR A C 1
ATOM 673 O O . THR A 1 87 ? 19.004 -7.515 -4.636 1.00 83.38 87 THR A O 1
ATOM 676 N N . PRO A 1 88 ? 20.568 -6.100 -3.841 1.00 90.56 88 PRO A N 1
ATOM 677 C CA . PRO A 1 88 ? 19.882 -5.860 -2.574 1.00 90.56 88 PRO A CA 1
ATOM 678 C C . PRO A 1 88 ? 18.652 -4.957 -2.715 1.00 90.56 88 PRO A C 1
ATOM 680 O O . PRO A 1 88 ? 17.822 -4.933 -1.818 1.00 90.56 88 PRO A O 1
ATOM 683 N N . SER A 1 89 ? 18.523 -4.203 -3.810 1.00 96.19 89 SER A N 1
ATOM 684 C CA . SER A 1 89 ? 17.400 -3.292 -4.024 1.00 96.19 89 SER A CA 1
ATOM 685 C C . SER A 1 89 ? 17.168 -2.987 -5.501 1.00 96.19 89 SER A C 1
ATOM 687 O O . SER A 1 89 ? 18.074 -3.114 -6.321 1.00 96.19 89 SER A O 1
ATOM 689 N N . ALA A 1 90 ? 15.960 -2.547 -5.845 1.00 97.06 90 ALA A N 1
ATOM 690 C CA . ALA A 1 90 ? 15.603 -2.124 -7.197 1.00 97.06 90 ALA A CA 1
ATOM 691 C C . ALA A 1 90 ? 14.806 -0.821 -7.187 1.00 97.06 90 ALA A C 1
ATOM 693 O O . ALA A 1 90 ? 14.089 -0.528 -6.231 1.00 97.06 90 ALA A O 1
ATOM 694 N N . GLN A 1 91 ? 14.882 -0.053 -8.275 1.00 98.38 91 GLN A N 1
ATOM 695 C CA . GLN A 1 91 ? 13.925 1.024 -8.502 1.00 98.38 91 GLN A CA 1
ATOM 696 C C . GLN A 1 91 ? 12.649 0.427 -9.081 1.00 98.38 91 GLN A C 1
ATOM 698 O O . GLN A 1 91 ? 12.698 -0.254 -10.103 1.00 98.38 91 GLN A O 1
ATOM 703 N N . ILE A 1 92 ? 11.527 0.703 -8.425 1.00 98.50 92 ILE A N 1
ATOM 704 C CA . ILE A 1 92 ? 10.185 0.382 -8.897 1.00 98.50 92 ILE A CA 1
ATOM 705 C C . ILE A 1 92 ? 9.558 1.667 -9.420 1.00 98.50 92 ILE A C 1
ATOM 707 O O . ILE A 1 92 ? 9.595 2.690 -8.736 1.00 98.50 92 ILE A O 1
ATOM 711 N N . ALA A 1 93 ? 8.990 1.606 -10.618 1.00 98.69 93 ALA A N 1
ATOM 712 C CA . ALA A 1 93 ? 8.204 2.664 -11.227 1.00 98.69 93 ALA A CA 1
ATOM 713 C C . ALA A 1 93 ? 6.801 2.128 -11.516 1.00 98.69 93 ALA A C 1
ATOM 715 O O . ALA A 1 93 ? 6.633 1.144 -12.232 1.00 98.69 93 ALA A O 1
ATOM 716 N N . LEU A 1 94 ? 5.799 2.770 -10.932 1.00 98.69 94 LEU A N 1
ATOM 717 C CA . LEU A 1 94 ? 4.388 2.474 -11.126 1.00 98.69 94 LEU A CA 1
ATOM 718 C C . LEU A 1 94 ? 3.767 3.558 -12.000 1.00 98.69 94 LEU A C 1
ATOM 720 O O . LEU A 1 94 ? 4.066 4.739 -11.823 1.00 98.69 94 LEU A O 1
ATOM 724 N N . SER A 1 95 ? 2.875 3.171 -12.905 1.00 98.38 95 SER A N 1
ATOM 725 C CA . SER A 1 95 ? 2.069 4.109 -13.691 1.00 98.38 95 SER A CA 1
ATOM 726 C C . SER A 1 95 ? 0.654 3.581 -13.911 1.00 98.38 95 SER A C 1
ATOM 728 O O . SER A 1 95 ? 0.436 2.372 -13.934 1.00 98.38 95 SER A O 1
ATOM 730 N N . GLY A 1 96 ? -0.309 4.493 -14.047 1.00 97.44 96 GLY A N 1
ATOM 731 C CA . GLY A 1 96 ? -1.735 4.163 -14.178 1.00 97.44 96 GLY A CA 1
ATOM 732 C C . GLY A 1 96 ? -2.597 4.615 -12.999 1.00 97.44 96 GLY A C 1
ATOM 733 O O . GLY A 1 96 ? -3.807 4.420 -13.026 1.00 97.44 96 GLY A O 1
ATOM 734 N N . PHE A 1 97 ? -2.009 5.246 -11.979 1.00 98.25 97 PHE A N 1
ATOM 735 C CA . PHE A 1 97 ? -2.786 5.922 -10.942 1.00 98.25 97 PHE A CA 1
ATOM 736 C C . PHE A 1 97 ? -3.453 7.196 -11.476 1.00 98.25 97 PHE A C 1
ATOM 738 O O . PHE A 1 97 ? -3.078 7.719 -12.525 1.00 98.25 97 PHE A O 1
ATOM 745 N N . GLU A 1 98 ? -4.388 7.754 -10.706 1.00 97.75 98 GLU A N 1
ATOM 746 C CA . GLU A 1 98 ? -4.913 9.088 -10.995 1.00 97.75 98 GLU A CA 1
ATOM 747 C C . GLU A 1 98 ? -3.786 10.135 -10.890 1.00 97.75 98 GLU A C 1
ATOM 749 O O . GLU A 1 98 ? -3.024 10.116 -9.913 1.00 97.75 98 GLU A O 1
ATOM 754 N N . PRO A 1 99 ? -3.644 11.056 -11.859 1.00 98.38 99 PRO A N 1
ATOM 755 C CA . PRO A 1 99 ? -2.644 12.119 -11.813 1.00 98.38 99 PRO A CA 1
ATOM 756 C C . PRO A 1 99 ? -2.774 13.034 -10.594 1.00 98.38 99 PRO A C 1
ATOM 758 O O . PRO A 1 99 ? -3.880 13.323 -10.136 1.00 98.38 99 PRO A O 1
ATOM 761 N N . SER A 1 100 ? -1.645 13.547 -10.091 1.00 97.88 100 SER A N 1
ATOM 762 C CA . SER A 1 100 ? -1.593 14.524 -8.983 1.00 97.88 100 SER A CA 1
ATOM 763 C C . SER A 1 100 ? -2.411 14.138 -7.738 1.00 97.88 100 SER A C 1
ATOM 765 O O . SER A 1 100 ? -2.894 15.001 -6.999 1.00 97.88 100 SER A O 1
ATOM 767 N N . THR A 1 101 ? -2.575 12.840 -7.492 1.00 98.25 101 THR A N 1
ATOM 768 C CA . THR A 1 101 ? -3.459 12.291 -6.461 1.00 98.25 101 THR A CA 1
ATOM 769 C C . THR A 1 101 ? -2.643 11.680 -5.328 1.00 98.25 101 THR A C 1
ATOM 771 O O . THR A 1 101 ? -1.598 11.066 -5.534 1.00 98.25 101 THR A O 1
ATOM 774 N N . THR A 1 102 ? -3.097 11.895 -4.091 1.00 98.25 102 THR A N 1
ATOM 775 C CA . THR A 1 102 ? -2.467 11.322 -2.897 1.00 98.25 102 THR A CA 1
ATOM 776 C C . THR A 1 102 ? -2.875 9.865 -2.711 1.00 98.25 102 THR A C 1
ATOM 778 O O . THR A 1 102 ? -4.063 9.559 -2.696 1.00 98.25 102 THR A O 1
ATOM 781 N N . TYR A 1 103 ? -1.891 9.011 -2.447 1.00 97.94 103 TYR A N 1
ATOM 782 C CA . TYR A 1 103 ? -2.059 7.607 -2.085 1.00 97.94 103 TYR A CA 1
ATOM 783 C C . TYR A 1 103 ? -1.228 7.256 -0.841 1.00 97.94 103 TYR A C 1
ATOM 785 O O . TYR A 1 103 ? -0.361 8.012 -0.384 1.00 97.94 103 TYR A O 1
ATOM 793 N N . TYR A 1 104 ? -1.509 6.082 -0.285 1.00 97.56 104 TYR A N 1
ATOM 794 C CA . TYR A 1 104 ? -0.927 5.566 0.947 1.00 97.56 104 TYR A CA 1
ATOM 795 C C . TYR A 1 104 ? -0.322 4.193 0.666 1.00 97.56 104 TYR A C 1
ATOM 797 O O . TYR A 1 104 ? -1.058 3.239 0.427 1.00 97.56 104 TYR A O 1
ATOM 805 N N . LYS A 1 105 ? 1.012 4.110 0.648 1.00 97.69 105 LYS A N 1
ATOM 806 C CA . LYS A 1 105 ? 1.773 2.866 0.480 1.00 97.69 105 LYS A CA 1
ATOM 807 C C . LYS A 1 105 ? 2.125 2.298 1.842 1.00 97.69 105 LYS A C 1
ATOM 809 O O . LYS A 1 105 ? 2.630 3.023 2.690 1.00 97.69 105 LYS A O 1
ATOM 814 N N . TYR A 1 106 ? 1.956 1.003 2.006 1.00 96.88 106 TYR A N 1
ATOM 815 C CA . TYR A 1 106 ? 2.338 0.260 3.194 1.00 96.88 106 TYR A CA 1
ATOM 816 C C . TYR A 1 106 ? 3.232 -0.907 2.795 1.00 96.88 106 TYR A C 1
ATOM 818 O O . TYR A 1 106 ? 3.213 -1.333 1.636 1.00 96.88 106 TYR A O 1
ATOM 826 N N . GLN A 1 107 ? 4.022 -1.407 3.738 1.00 97.00 107 GLN A N 1
ATOM 827 C CA . GLN A 1 107 ? 4.891 -2.553 3.506 1.00 97.00 107 GLN A CA 1
ATOM 828 C C . GLN A 1 107 ? 4.937 -3.451 4.741 1.00 97.00 107 GLN A C 1
ATOM 830 O O . GLN A 1 107 ? 5.305 -2.988 5.817 1.00 97.00 107 GLN A O 1
ATOM 835 N N . ASP A 1 108 ? 4.590 -4.722 4.557 1.00 95.69 108 ASP A N 1
ATOM 836 C CA . ASP A 1 108 ? 4.570 -5.819 5.536 1.00 95.69 108 ASP A CA 1
ATOM 837 C C . ASP A 1 108 ? 3.606 -5.630 6.725 1.00 95.69 108 ASP A C 1
ATOM 839 O O . ASP A 1 108 ? 3.094 -6.608 7.262 1.00 95.69 108 ASP A O 1
ATOM 843 N N . ASP A 1 109 ? 3.299 -4.386 7.093 1.00 93.06 109 ASP A N 1
ATOM 844 C CA . ASP A 1 109 ? 2.446 -3.995 8.211 1.00 93.06 109 ASP A CA 1
ATOM 845 C C . ASP A 1 109 ? 1.757 -2.641 7.922 1.00 93.06 109 ASP A C 1
ATOM 847 O O . ASP A 1 109 ? 2.344 -1.761 7.276 1.00 93.06 109 ASP A O 1
ATOM 851 N N . TYR A 1 110 ? 0.522 -2.429 8.402 1.00 92.62 110 TYR A N 1
ATOM 852 C CA . TYR A 1 110 ? -0.187 -1.153 8.215 1.00 92.62 110 TYR A CA 1
ATOM 853 C C . TYR A 1 110 ? 0.424 0.015 9.016 1.00 92.62 110 TYR A C 1
ATOM 855 O O . TYR A 1 110 ? 0.109 1.177 8.737 1.00 92.62 110 TYR A O 1
ATOM 863 N N . HIS A 1 111 ? 1.324 -0.235 9.970 1.00 91.25 111 HIS A N 1
ATOM 864 C CA . HIS A 1 111 ? 2.102 0.817 10.632 1.00 91.25 111 HIS A CA 1
ATOM 865 C C . HIS A 1 111 ? 3.183 1.414 9.724 1.00 91.25 111 HIS A C 1
ATOM 867 O O . HIS A 1 111 ? 3.530 2.588 9.874 1.00 91.25 111 HIS A O 1
ATOM 873 N N . ASN A 1 112 ? 3.673 0.653 8.740 1.00 94.38 112 ASN A N 1
ATOM 874 C CA . ASN A 1 112 ? 4.760 1.054 7.842 1.00 94.38 112 ASN A CA 1
ATOM 875 C C . ASN A 1 112 ? 4.254 1.926 6.684 1.00 94.38 112 ASN A C 1
ATOM 877 O O . ASN A 1 112 ? 4.468 1.643 5.503 1.00 94.38 112 ASN A O 1
ATOM 881 N N . LEU A 1 113 ? 3.550 3.001 7.032 1.00 94.38 113 LEU A N 1
ATOM 882 C CA . LEU A 1 113 ? 2.905 3.896 6.087 1.00 94.38 113 LEU A CA 1
ATOM 883 C C . LEU A 1 113 ? 3.890 4.895 5.469 1.00 94.38 113 LEU A C 1
ATOM 885 O O . LEU A 1 113 ? 4.553 5.670 6.155 1.00 94.38 113 LEU A O 1
ATOM 889 N N . THR A 1 114 ? 3.849 4.994 4.147 1.00 96.81 114 THR A N 1
ATOM 890 C CA . THR A 1 114 ? 4.427 6.076 3.354 1.00 96.81 114 THR A CA 1
ATOM 891 C C . THR A 1 114 ? 3.330 6.748 2.533 1.00 96.81 114 THR A C 1
ATOM 893 O O . THR A 1 114 ? 2.724 6.141 1.652 1.00 96.81 114 THR A O 1
ATOM 896 N N . LYS A 1 115 ? 3.078 8.031 2.796 1.00 97.56 115 LYS A N 1
ATOM 897 C CA . LYS A 1 115 ? 2.197 8.860 1.962 1.00 97.56 115 LYS A CA 1
ATOM 898 C C . LYS A 1 115 ? 2.967 9.351 0.736 1.00 97.56 115 LYS A C 1
ATOM 900 O O . LYS A 1 115 ? 4.061 9.891 0.890 1.00 97.56 115 LYS A O 1
ATOM 905 N N . PHE A 1 116 ? 2.372 9.239 -0.448 1.00 98.00 116 PHE A N 1
ATOM 906 C CA . PHE A 1 116 ? 2.929 9.802 -1.678 1.00 98.00 116 PHE A CA 1
ATOM 907 C C . PHE A 1 116 ? 1.859 10.500 -2.519 1.00 98.00 116 PHE A C 1
ATOM 909 O O . PHE A 1 116 ? 0.664 10.288 -2.321 1.00 98.00 116 PHE A O 1
ATOM 916 N N . THR A 1 117 ? 2.304 11.345 -3.446 1.00 98.44 117 THR A N 1
ATOM 917 C CA . THR A 1 117 ? 1.458 11.972 -4.466 1.00 98.44 117 THR A CA 1
ATOM 918 C C . THR A 1 117 ? 2.011 11.582 -5.826 1.00 98.44 117 THR A C 1
ATOM 920 O O . THR A 1 117 ? 3.226 11.640 -6.023 1.00 98.44 117 THR A O 1
ATOM 923 N N . THR A 1 118 ? 1.137 11.157 -6.730 1.00 98.56 118 THR A N 1
ATOM 924 C CA . THR A 1 118 ? 1.504 10.815 -8.107 1.00 98.56 118 THR A CA 1
ATOM 925 C C . THR A 1 118 ? 1.900 12.060 -8.893 1.00 98.56 118 THR A C 1
ATOM 927 O O . THR A 1 118 ? 1.498 13.179 -8.564 1.00 98.56 118 THR A O 1
ATOM 930 N N . ASP A 1 119 ? 2.704 11.876 -9.933 1.00 98.50 119 ASP A N 1
ATOM 931 C CA . ASP A 1 119 ? 3.049 12.960 -10.849 1.00 98.50 119 ASP A CA 1
ATOM 932 C C . ASP A 1 119 ? 1.867 13.350 -11.767 1.00 98.50 119 ASP A C 1
ATOM 934 O O . ASP A 1 119 ? 0.743 12.846 -11.655 1.00 98.50 119 ASP A O 1
ATOM 938 N N . GLU A 1 120 ? 2.115 14.282 -12.688 1.00 98.19 120 GLU A N 1
ATOM 939 C CA . GLU A 1 120 ? 1.127 14.780 -13.657 1.00 98.19 120 GLU A CA 1
ATOM 940 C C . GLU A 1 120 ? 0.614 13.706 -14.636 1.00 98.19 120 GLU A C 1
ATOM 942 O O . GLU A 1 120 ? -0.402 13.922 -15.292 1.00 98.19 120 GLU A O 1
ATOM 947 N N . ASN A 1 121 ? 1.274 12.548 -14.715 1.00 97.81 121 ASN A N 1
ATOM 948 C CA . ASN A 1 121 ? 0.904 11.420 -15.570 1.00 97.81 121 ASN A CA 1
ATOM 949 C C . ASN A 1 121 ? 0.393 10.209 -14.771 1.00 97.81 121 ASN A C 1
ATOM 951 O O . ASN A 1 121 ? 0.203 9.140 -15.350 1.00 97.81 121 ASN A O 1
ATOM 955 N N . GLY A 1 122 ? 0.190 10.339 -13.453 1.00 98.12 122 GLY A N 1
ATOM 956 C CA . GLY A 1 122 ? -0.227 9.208 -12.618 1.00 98.12 122 GLY A CA 1
ATOM 957 C C . GLY A 1 122 ? 0.908 8.232 -12.290 1.00 98.12 122 GLY A C 1
ATOM 958 O O . GLY A 1 122 ? 0.658 7.065 -11.979 1.00 98.12 122 GLY A O 1
ATOM 959 N N . GLY A 1 123 ? 2.157 8.688 -12.395 1.00 98.50 123 GLY A N 1
ATOM 960 C CA . GLY A 1 123 ? 3.360 7.929 -12.082 1.00 98.50 123 GLY A CA 1
ATOM 961 C C . GLY A 1 123 ? 3.798 8.065 -10.623 1.00 98.50 123 GLY A C 1
ATOM 962 O O . GLY A 1 123 ? 3.588 9.097 -9.980 1.00 98.50 123 GLY A O 1
ATOM 963 N N . TYR A 1 124 ? 4.432 7.021 -10.090 1.00 98.56 124 TYR A N 1
ATOM 964 C CA . TYR A 1 124 ? 5.120 7.040 -8.798 1.00 98.56 124 TYR A CA 1
ATOM 965 C C . TYR A 1 124 ? 6.292 6.059 -8.794 1.00 98.56 124 TYR A C 1
ATOM 967 O O . TYR A 1 124 ? 6.131 4.902 -9.172 1.00 98.56 124 TYR A O 1
ATOM 975 N N . SER A 1 125 ? 7.455 6.494 -8.306 1.00 98.44 125 SER A N 1
ATOM 976 C CA . SER A 1 125 ? 8.656 5.657 -8.246 1.00 98.44 125 SER A CA 1
ATOM 977 C C . SER A 1 125 ? 9.276 5.646 -6.857 1.00 98.44 125 SER A C 1
ATOM 979 O O . SER A 1 125 ? 9.292 6.664 -6.164 1.00 98.44 125 SER A O 1
ATOM 981 N N . TYR A 1 126 ? 9.831 4.503 -6.461 1.00 98.44 126 TYR A N 1
ATOM 982 C CA . TYR A 1 126 ? 10.492 4.330 -5.171 1.00 98.44 126 TYR A CA 1
ATOM 983 C C . TYR A 1 126 ? 11.565 3.231 -5.217 1.00 98.44 126 TYR A C 1
ATOM 985 O O . TYR 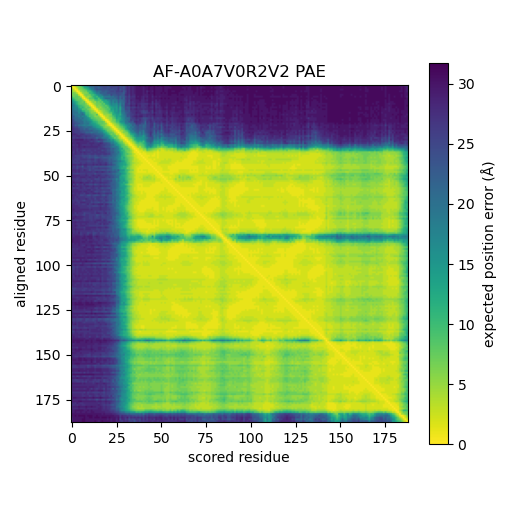A 1 126 ? 11.597 2.407 -6.129 1.00 98.44 126 TYR A O 1
ATOM 993 N N . THR A 1 127 ? 12.467 3.232 -4.235 1.00 98.19 127 THR A N 1
ATOM 994 C CA . THR A 1 127 ? 13.460 2.164 -4.048 1.00 98.19 127 THR A CA 1
ATOM 995 C C . THR A 1 127 ? 12.852 1.045 -3.209 1.00 98.19 127 THR A C 1
ATOM 997 O O . THR A 1 127 ? 12.382 1.296 -2.100 1.00 98.19 127 THR A O 1
ATOM 1000 N N . GLN A 1 128 ? 12.871 -0.180 -3.724 1.00 97.88 128 GLN A N 1
ATOM 1001 C CA . GLN A 1 128 ? 12.393 -1.382 -3.048 1.00 97.88 128 GLN A CA 1
ATOM 1002 C C . GLN A 1 128 ? 13.582 -2.203 -2.551 1.00 97.88 128 GLN A C 1
ATOM 1004 O O . GLN A 1 128 ? 14.485 -2.500 -3.333 1.00 97.88 128 GLN A O 1
ATOM 1009 N N . ASP A 1 129 ? 13.569 -2.579 -1.273 1.00 96.56 129 ASP A N 1
ATOM 1010 C CA . ASP A 1 129 ? 14.480 -3.594 -0.742 1.00 96.56 129 ASP A CA 1
ATOM 1011 C C . ASP A 1 129 ? 14.118 -4.973 -1.309 1.00 96.56 129 ASP A C 1
ATOM 1013 O O . ASP A 1 129 ? 12.938 -5.287 -1.472 1.00 96.56 129 ASP A O 1
ATOM 1017 N N . LEU A 1 130 ? 15.136 -5.756 -1.657 1.00 96.62 130 LEU A N 1
ATOM 1018 C CA . LEU A 1 130 ? 15.028 -7.110 -2.203 1.00 96.62 130 LEU A CA 1
ATOM 1019 C C . LEU A 1 130 ? 15.854 -8.112 -1.382 1.00 96.62 130 LEU A C 1
ATOM 1021 O O . LEU A 1 130 ? 16.188 -9.190 -1.880 1.00 96.62 130 LEU A O 1
ATOM 1025 N N . SER A 1 131 ? 16.225 -7.768 -0.144 1.00 95.12 131 SER A N 1
ATOM 1026 C CA . SER A 1 131 ? 16.925 -8.702 0.744 1.00 95.12 131 SER A CA 1
ATOM 1027 C C . SER A 1 131 ? 16.025 -9.877 1.142 1.00 95.12 131 SER A C 1
ATOM 1029 O O . SER A 1 131 ? 16.502 -11.003 1.302 1.00 95.12 131 SER A O 1
ATOM 1031 N N . GLU A 1 132 ? 14.716 -9.635 1.190 1.00 94.38 132 GLU A N 1
ATOM 1032 C CA . GLU A 1 132 ? 13.668 -10.624 1.393 1.00 94.38 132 GLU A CA 1
ATOM 1033 C C . GLU A 1 132 ? 12.432 -10.318 0.530 1.00 94.38 132 GLU A C 1
ATOM 1035 O O . GLU A 1 132 ? 12.449 -9.442 -0.335 1.00 94.38 132 GLU A O 1
ATOM 1040 N N . SER A 1 133 ? 11.378 -11.122 0.683 1.00 96.56 133 SER A N 1
ATOM 1041 C CA . SER A 1 133 ? 10.100 -10.845 0.019 1.00 96.56 133 SER A CA 1
ATOM 1042 C C . SER A 1 133 ? 9.252 -9.932 0.890 1.00 96.56 133 SER A C 1
ATOM 1044 O O . SER A 1 133 ? 9.087 -10.215 2.072 1.00 96.56 133 SER A O 1
ATOM 1046 N N . HIS A 1 134 ? 8.669 -8.905 0.283 1.00 97.94 134 HIS A N 1
ATOM 1047 C CA . HIS A 1 134 ? 7.829 -7.919 0.945 1.00 97.94 134 HIS A CA 1
ATOM 1048 C C . HIS A 1 134 ? 6.412 -7.930 0.381 1.00 97.94 134 HIS A C 1
ATOM 1050 O O . HIS A 1 134 ? 6.204 -8.064 -0.830 1.00 97.94 134 HIS A O 1
ATOM 1056 N N . LEU A 1 135 ? 5.435 -7.730 1.260 1.00 97.88 135 LEU A N 1
ATOM 1057 C CA . LEU A 1 135 ? 4.058 -7.445 0.887 1.00 97.88 135 LEU A CA 1
ATOM 1058 C C . LEU A 1 135 ? 3.855 -5.931 0.881 1.00 97.88 135 LEU A C 1
ATOM 1060 O O . LEU A 1 135 ? 3.807 -5.294 1.928 1.00 97.88 135 LEU A O 1
ATOM 1064 N N . VAL A 1 136 ? 3.704 -5.349 -0.299 1.00 98.19 136 VAL A N 1
ATOM 1065 C CA . VAL A 1 136 ? 3.410 -3.929 -0.483 1.00 98.19 136 VAL A CA 1
ATOM 1066 C C . VAL A 1 136 ? 1.949 -3.773 -0.869 1.00 98.19 136 VAL A C 1
ATOM 1068 O O . VAL A 1 136 ? 1.460 -4.471 -1.753 1.00 98.19 136 VAL A O 1
ATOM 1071 N N . PHE A 1 137 ? 1.250 -2.826 -0.257 1.00 96.00 137 PHE A N 1
ATOM 1072 C CA . PHE A 1 137 ? -0.109 -2.483 -0.663 1.00 96.00 137 PHE A CA 1
ATOM 1073 C C . PHE A 1 137 ? -0.318 -0.973 -0.686 1.00 96.00 137 PHE A C 1
ATOM 1075 O O . PHE A 1 137 ? 0.276 -0.229 0.096 1.00 96.00 137 PHE A O 1
ATOM 1082 N N . ILE A 1 138 ? -1.123 -0.510 -1.639 1.00 97.44 138 ILE A N 1
ATOM 1083 C CA . ILE A 1 138 ? -1.376 0.907 -1.898 1.00 97.44 138 ILE A CA 1
ATOM 1084 C C . ILE A 1 138 ? -2.879 1.157 -1.876 1.00 97.44 138 ILE A C 1
ATOM 1086 O O . ILE A 1 138 ? -3.637 0.466 -2.553 1.00 97.44 138 ILE A O 1
ATOM 1090 N N . GLN A 1 139 ? -3.294 2.174 -1.125 1.00 95.56 139 GLN A N 1
ATOM 1091 C CA . GLN A 1 139 ? -4.690 2.583 -0.978 1.00 95.56 139 GLN A CA 1
ATOM 1092 C C . GLN A 1 139 ? -4.871 4.066 -1.352 1.00 95.56 139 GLN A C 1
ATOM 1094 O O . GLN A 1 139 ? -3.981 4.878 -1.077 1.00 95.56 139 GLN A O 1
ATOM 1099 N N . PRO A 1 140 ? -6.021 4.467 -1.928 1.00 94.88 140 PRO A N 1
ATOM 1100 C CA . PRO A 1 140 ? -6.326 5.869 -2.236 1.00 94.88 140 PRO A CA 1
ATOM 1101 C C . PRO A 1 140 ? -6.671 6.695 -0.987 1.00 94.88 140 PRO A C 1
ATOM 1103 O O . PRO A 1 140 ? -6.647 7.923 -1.012 1.00 94.88 140 PRO A O 1
ATOM 1106 N N . ARG A 1 141 ? -6.986 6.037 0.133 1.00 91.25 141 ARG A N 1
ATOM 1107 C CA . ARG A 1 141 ? -7.329 6.673 1.408 1.00 91.25 141 ARG A CA 1
ATOM 1108 C C . ARG A 1 141 ? -6.666 5.941 2.566 1.00 91.25 141 ARG A C 1
ATOM 1110 O O . ARG A 1 141 ? -6.576 4.720 2.550 1.00 91.25 141 ARG A O 1
ATOM 1117 N N . LYS A 1 142 ? -6.241 6.686 3.591 1.00 87.12 142 LYS A N 1
ATOM 1118 C CA . LYS A 1 142 ? -5.754 6.098 4.845 1.00 87.12 142 LYS A CA 1
ATOM 1119 C C . LYS A 1 142 ? -6.938 5.465 5.570 1.00 87.12 142 LYS A C 1
ATOM 1121 O O . LYS A 1 142 ? -7.844 6.190 5.976 1.00 87.12 142 LYS A O 1
ATOM 1126 N N . SER A 1 143 ? -6.937 4.144 5.717 1.00 80.50 143 SER A N 1
ATOM 1127 C CA . SER A 1 143 ? -8.118 3.416 6.184 1.00 80.50 143 SER A CA 1
ATOM 1128 C C . SER A 1 143 ? -7.734 2.156 6.969 1.00 80.50 143 SER A C 1
ATOM 1130 O O . SER A 1 143 ? -7.885 1.032 6.492 1.00 80.50 143 SER A O 1
ATOM 1132 N N . THR A 1 144 ? -7.230 2.357 8.192 1.00 91.56 144 THR A N 1
ATOM 1133 C CA . THR A 1 144 ? -6.907 1.265 9.125 1.00 91.56 144 THR A CA 1
ATOM 1134 C C . THR A 1 144 ? -7.370 1.607 10.534 1.00 91.56 144 THR A C 1
ATOM 1136 O O . THR A 1 144 ? -7.149 2.727 11.000 1.00 91.56 144 THR A O 1
ATOM 1139 N N . LYS A 1 145 ? -7.993 0.635 11.196 1.00 93.50 145 LYS A N 1
ATOM 1140 C CA . LYS A 1 145 ? -8.303 0.618 12.623 1.00 93.50 145 LYS A CA 1
ATOM 1141 C C . LYS A 1 145 ? -7.365 -0.366 13.307 1.00 93.50 145 LYS A C 1
ATOM 1143 O O . LYS A 1 145 ? -7.316 -1.530 12.910 1.00 93.50 145 LYS A O 1
ATOM 1148 N N . PHE A 1 146 ? -6.643 0.099 14.316 1.00 94.12 146 PHE A N 1
ATOM 1149 C CA . PHE A 1 146 ? -5.708 -0.716 15.084 1.00 94.12 146 PHE A CA 1
ATOM 1150 C C . PHE A 1 146 ? -6.362 -1.148 16.391 1.00 94.12 146 PHE A C 1
ATOM 1152 O O . PHE A 1 146 ? -6.595 -0.324 17.275 1.00 94.12 146 PHE A O 1
ATOM 1159 N N . ILE A 1 147 ? -6.686 -2.433 16.510 1.00 94.81 147 ILE A N 1
ATOM 1160 C CA . ILE A 1 147 ? -7.155 -3.026 17.763 1.00 94.81 147 ILE A CA 1
ATOM 1161 C C . ILE A 1 147 ? -5.947 -3.586 18.494 1.00 94.81 147 ILE A C 1
ATOM 1163 O O . ILE A 1 147 ? -5.240 -4.425 17.946 1.00 94.81 147 ILE A O 1
ATOM 1167 N N . LYS A 1 148 ? -5.724 -3.129 19.721 1.00 93.44 148 LYS A N 1
ATOM 1168 C CA . LYS A 1 148 ? -4.550 -3.490 20.521 1.00 93.44 148 LYS A CA 1
ATOM 1169 C C . LYS A 1 148 ? -4.952 -4.303 21.738 1.00 93.44 148 LYS A C 1
ATOM 1171 O O . LYS A 1 148 ? -6.032 -4.081 22.282 1.00 93.44 148 LYS A O 1
ATOM 1176 N N . ASP A 1 149 ? -4.072 -5.182 22.199 1.00 91.00 149 ASP A N 1
ATOM 1177 C CA . ASP A 1 149 ? -4.237 -5.925 23.455 1.00 91.00 149 ASP A CA 1
ATOM 1178 C C . ASP A 1 149 ? -3.939 -5.067 24.712 1.00 91.00 149 ASP A C 1
ATOM 1180 O O . ASP A 1 149 ? -3.561 -5.567 25.772 1.00 91.00 149 ASP A O 1
ATOM 1184 N N . ASP A 1 150 ? -4.172 -3.754 24.656 1.00 89.50 150 ASP A N 1
ATOM 1185 C CA . ASP A 1 150 ? -3.852 -2.834 25.748 1.00 89.50 150 ASP A CA 1
ATOM 1186 C C . ASP A 1 150 ? -5.060 -2.533 26.644 1.00 89.50 150 ASP A C 1
ATOM 1188 O O . ASP A 1 150 ? -6.145 -3.119 26.552 1.00 89.50 150 ASP A O 1
ATOM 1192 N N . SER A 1 151 ? -4.863 -1.628 27.603 1.00 91.31 151 SER A N 1
ATOM 1193 C CA . SER A 1 151 ? -5.936 -1.190 28.504 1.00 91.31 151 SER A CA 1
ATOM 1194 C C . SER A 1 151 ? -7.074 -0.432 27.801 1.00 91.31 151 SER A C 1
ATOM 1196 O O . SER A 1 151 ? -8.154 -0.283 28.375 1.00 91.31 151 SER A O 1
ATOM 1198 N N . THR A 1 152 ? -6.849 0.033 26.571 1.00 91.75 152 THR A N 1
ATOM 1199 C CA . THR A 1 152 ? -7.746 0.892 25.786 1.00 91.75 152 THR A CA 1
ATOM 1200 C C . THR A 1 152 ? -8.394 0.181 24.594 1.00 91.75 152 THR A C 1
ATOM 1202 O O . THR A 1 152 ? -9.441 0.632 24.128 1.00 91.75 152 THR A O 1
ATOM 1205 N N . GLY A 1 153 ? -7.813 -0.924 24.117 1.00 93.06 153 GLY A N 1
ATOM 1206 C CA . GLY A 1 153 ? -8.250 -1.628 22.911 1.00 93.06 153 GLY A CA 1
ATOM 1207 C C . GLY A 1 153 ? -7.856 -0.920 21.615 1.00 93.06 153 GLY A C 1
ATOM 1208 O O . GLY A 1 153 ? -8.423 -1.219 20.561 1.00 93.06 153 GLY A O 1
ATOM 1209 N N . GLY A 1 154 ? -6.953 0.064 21.685 1.00 94.25 154 GLY A N 1
ATOM 1210 C CA . GLY A 1 154 ? -6.617 0.953 20.575 1.00 94.25 154 GLY A CA 1
ATOM 1211 C C . GLY A 1 154 ? -7.835 1.703 20.020 1.00 94.25 154 GLY A C 1
ATOM 1212 O O . GLY A 1 154 ? -8.579 2.375 20.739 1.00 94.25 154 GLY A O 1
ATOM 1213 N N . ASP A 1 155 ? -8.066 1.563 18.717 1.00 95.44 155 ASP A N 1
ATOM 1214 C CA . ASP A 1 155 ? -9.150 2.225 17.991 1.00 95.44 155 ASP A CA 1
ATOM 1215 C C . ASP A 1 155 ? -10.536 1.617 18.254 1.00 95.44 155 ASP A C 1
ATOM 1217 O O . ASP A 1 155 ? -11.525 2.127 17.714 1.00 95.44 155 ASP A O 1
ATOM 1221 N N . CYS A 1 156 ? -10.645 0.565 19.078 1.00 95.88 156 CYS A N 1
ATOM 1222 C CA . CYS A 1 156 ? -11.914 -0.114 19.343 1.00 95.88 156 CYS A CA 1
ATOM 1223 C C . CYS A 1 156 ? -13.017 0.860 19.776 1.00 95.88 156 CYS A C 1
ATOM 1225 O O . CYS A 1 156 ? -14.134 0.791 19.274 1.00 95.88 156 CYS A O 1
ATOM 1227 N N . SER A 1 157 ? -12.687 1.832 20.631 1.00 94.00 157 SER A N 1
ATOM 1228 C CA . SER A 1 157 ? -13.632 2.851 21.113 1.00 94.00 157 SER A CA 1
ATOM 1229 C C . SER A 1 157 ? -14.264 3.713 20.008 1.00 94.00 157 SER A C 1
ATOM 1231 O O . SER A 1 157 ? -15.310 4.321 20.226 1.00 94.00 157 SER A O 1
ATOM 1233 N N . SER A 1 158 ? -13.654 3.76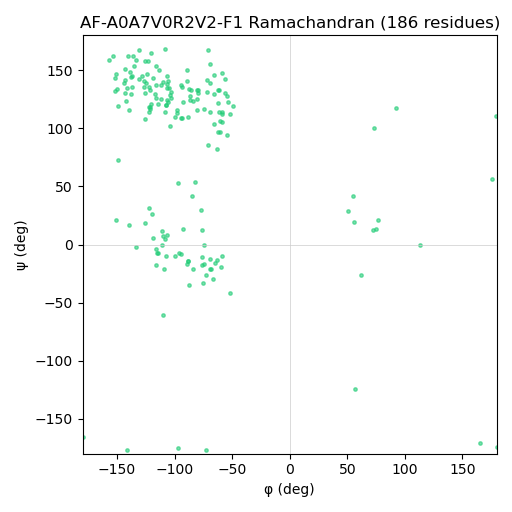7 18.817 1.00 94.62 158 SER A N 1
ATOM 1234 C CA . SER A 1 158 ? -14.174 4.511 17.663 1.00 94.62 158 SER A CA 1
ATOM 1235 C C . SER A 1 158 ? -15.141 3.711 16.781 1.00 94.62 158 SER A C 1
ATOM 1237 O O . SER A 1 158 ? -15.816 4.311 15.948 1.00 94.62 158 SER A O 1
ATOM 1239 N N . ILE A 1 159 ? -15.199 2.384 16.945 1.00 96.00 159 ILE A N 1
ATOM 1240 C CA . ILE A 1 159 ? -15.969 1.453 16.092 1.00 96.00 159 ILE A CA 1
ATOM 1241 C C . ILE A 1 159 ? -16.802 0.433 16.891 1.00 96.00 159 ILE A C 1
ATOM 1243 O O . ILE A 1 159 ? -17.496 -0.415 16.326 1.00 96.00 159 ILE A O 1
ATOM 1247 N N . GLY A 1 160 ? -16.704 0.468 18.216 1.00 96.56 160 GLY A N 1
ATOM 1248 C CA . GLY A 1 160 ? -17.189 -0.592 19.079 1.00 96.56 160 GLY A CA 1
ATOM 1249 C C . GLY A 1 160 ? -16.968 -0.320 20.562 1.00 96.56 160 GLY A C 1
ATOM 1250 O O . GLY A 1 160 ? -16.673 0.796 20.989 1.00 96.56 160 GLY A O 1
ATOM 1251 N N . ASN A 1 161 ? -17.126 -1.378 21.353 1.00 97.50 161 ASN A N 1
ATOM 1252 C CA . ASN A 1 161 ? -16.892 -1.378 22.791 1.00 97.50 161 ASN A CA 1
ATOM 1253 C C . ASN A 1 161 ? -15.738 -2.324 23.129 1.00 97.50 161 ASN A C 1
ATOM 1255 O O . ASN A 1 161 ? -15.780 -3.503 22.772 1.00 97.50 161 ASN A O 1
ATOM 1259 N N . TRP A 1 162 ? -14.738 -1.809 23.844 1.00 97.00 162 TRP A N 1
ATOM 1260 C CA . TRP A 1 162 ? -13.621 -2.599 24.355 1.00 97.00 162 TRP A CA 1
ATOM 1261 C C . TRP A 1 162 ? -13.961 -3.220 25.709 1.00 97.00 162 TRP A C 1
ATOM 1263 O O . TRP A 1 162 ? -14.345 -2.511 26.642 1.00 97.00 162 TRP A O 1
ATOM 1273 N N . ASP A 1 163 ? -13.775 -4.531 25.829 1.00 96.38 163 ASP A N 1
ATOM 1274 C CA . ASP A 1 163 ? -13.760 -5.234 27.106 1.00 96.38 163 ASP A CA 1
ATOM 1275 C C . ASP A 1 163 ? -12.317 -5.576 27.491 1.00 96.38 163 ASP A C 1
ATOM 1277 O O . ASP A 1 163 ? -11.731 -6.545 27.007 1.00 96.38 163 ASP A O 1
ATOM 1281 N N . ASN A 1 164 ? -11.753 -4.790 28.410 1.00 93.81 164 ASN A N 1
ATOM 1282 C CA . ASN A 1 164 ? -10.388 -4.982 28.894 1.00 93.81 164 ASN A CA 1
ATOM 1283 C C . ASN A 1 164 ? -10.205 -6.268 29.726 1.00 93.81 164 ASN A C 1
ATOM 1285 O O . ASN A 1 164 ? -9.079 -6.736 29.877 1.00 93.81 164 ASN A O 1
ATOM 1289 N N . ALA A 1 165 ? -11.272 -6.849 30.286 1.00 94.62 165 ALA A N 1
ATOM 1290 C CA . ALA A 1 165 ? -11.155 -8.089 31.056 1.00 94.62 165 ALA A CA 1
ATOM 1291 C C . ALA A 1 165 ? -10.948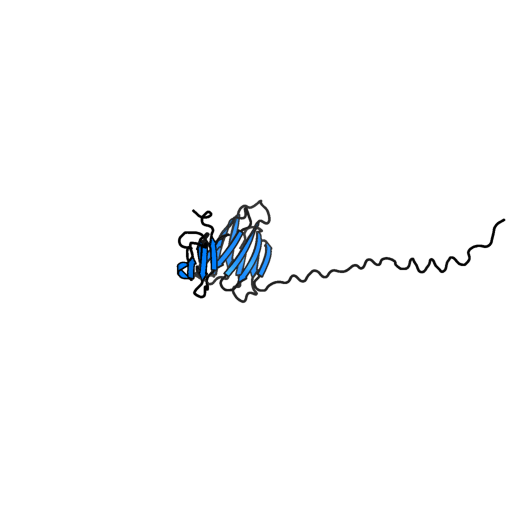 -9.306 30.144 1.00 94.62 165 ALA A C 1
ATOM 1293 O O . ALA A 1 165 ? -10.259 -10.251 30.525 1.00 94.62 165 ALA A O 1
ATOM 1294 N N . THR A 1 166 ? -11.545 -9.277 28.950 1.00 94.69 166 THR A N 1
ATOM 1295 C CA . THR A 1 166 ? -11.507 -10.375 27.972 1.00 94.69 166 THR A CA 1
ATOM 1296 C C . THR A 1 166 ? -10.693 -10.056 26.723 1.00 94.69 166 THR A C 1
ATOM 1298 O O . THR A 1 166 ? -10.597 -10.905 25.839 1.00 94.69 166 THR A O 1
ATOM 1301 N N . LYS A 1 167 ? -10.123 -8.849 26.639 1.00 93.56 167 LYS A N 1
ATOM 1302 C CA . LYS A 1 167 ? -9.340 -8.364 25.495 1.00 93.56 167 LYS A CA 1
ATOM 1303 C C . LYS A 1 167 ? -10.112 -8.466 24.179 1.00 93.56 167 LYS A C 1
ATOM 1305 O O . LYS A 1 167 ? -9.603 -8.897 23.149 1.00 93.56 167 LYS A O 1
ATOM 1310 N N . THR A 1 168 ? -11.394 -8.107 24.240 1.00 95.12 168 THR A N 1
ATOM 1311 C CA . THR A 1 168 ? -12.343 -8.260 23.132 1.00 95.12 168 THR A CA 1
ATOM 1312 C C . THR A 1 168 ? -12.860 -6.903 22.673 1.00 95.12 168 THR A C 1
ATOM 1314 O O . THR A 1 168 ? -13.375 -6.123 23.472 1.00 95.12 168 THR A O 1
ATOM 1317 N N . CYS A 1 169 ? -12.792 -6.646 21.364 1.00 96.62 169 CYS A N 1
ATOM 1318 C CA . CYS A 1 169 ? -13.469 -5.516 20.736 1.00 96.62 169 CYS A CA 1
ATOM 1319 C C . CYS A 1 169 ? -14.791 -5.964 20.102 1.00 96.62 169 CYS A C 1
ATOM 1321 O O . CYS A 1 169 ? -14.794 -6.721 19.131 1.00 96.62 169 CYS A O 1
ATOM 1323 N N . ILE A 1 170 ? -15.920 -5.493 20.635 1.00 96.94 170 ILE A N 1
ATOM 1324 C CA . ILE A 1 170 ? -17.247 -5.758 20.069 1.00 96.94 170 ILE A CA 1
ATOM 1325 C C . ILE A 1 170 ? -17.611 -4.606 19.139 1.00 96.94 170 ILE A C 1
ATOM 1327 O O . ILE A 1 170 ? -17.907 -3.507 19.609 1.00 96.94 170 ILE A O 1
ATOM 1331 N N . LEU A 1 171 ? -17.622 -4.861 17.832 1.00 97.62 171 LEU A N 1
ATOM 1332 C CA . LEU A 1 171 ? -18.035 -3.874 16.834 1.00 97.62 171 LEU A CA 1
ATOM 1333 C C . LEU A 1 171 ? -19.527 -3.552 16.989 1.00 97.62 171 LEU A C 1
ATOM 1335 O O . LEU A 1 171 ? -20.362 -4.455 17.058 1.00 97.62 171 LEU A O 1
ATOM 1339 N N . THR A 1 172 ? -19.860 -2.264 17.051 1.00 97.31 172 THR A N 1
ATOM 1340 C CA . THR A 1 172 ? -21.249 -1.778 17.182 1.00 97.31 172 THR A CA 1
ATOM 1341 C C . THR A 1 172 ? -21.709 -0.961 15.981 1.00 97.31 172 THR A C 1
ATOM 1343 O O . THR A 1 172 ? -22.875 -0.569 15.909 1.00 97.31 172 THR A O 1
ATOM 1346 N N . THR A 1 173 ? -20.808 -0.730 15.031 1.00 95.19 173 THR A N 1
ATOM 1347 C CA . THR A 1 173 ? -21.055 -0.030 13.774 1.00 95.19 173 THR A CA 1
ATOM 1348 C C . THR A 1 173 ? -20.438 -0.804 12.619 1.00 95.19 173 THR A C 1
ATOM 1350 O O . THR A 1 173 ? -19.497 -1.575 12.816 1.00 95.19 173 THR A O 1
ATOM 1353 N N . ASP A 1 174 ? -20.924 -0.554 11.406 1.00 94.38 174 ASP A N 1
ATOM 1354 C CA . ASP A 1 174 ? -20.257 -1.037 10.200 1.00 94.38 174 ASP A CA 1
ATOM 1355 C C . ASP A 1 174 ? -18.851 -0.433 10.112 1.00 94.38 174 ASP A C 1
ATOM 1357 O O . ASP A 1 174 ? -18.665 0.774 10.293 1.00 94.38 174 ASP A O 1
ATOM 1361 N N . VAL A 1 175 ? -17.865 -1.280 9.829 1.00 92.12 175 VAL A N 1
ATOM 1362 C CA . VAL A 1 175 ? -16.477 -0.875 9.602 1.00 92.12 175 VAL A CA 1
ATOM 1363 C C . VAL A 1 175 ? -16.205 -1.024 8.115 1.00 92.12 175 VAL A C 1
ATOM 1365 O O . VAL A 1 175 ? -16.341 -2.114 7.564 1.00 92.12 175 VAL A O 1
ATOM 1368 N N . ASN A 1 176 ? -15.855 0.084 7.466 1.00 88.06 176 ASN A N 1
ATOM 1369 C CA . ASN A 1 176 ? -15.569 0.125 6.028 1.00 88.06 176 ASN A CA 1
ATOM 1370 C C . ASN A 1 176 ? -14.064 0.278 5.757 1.00 88.06 176 ASN A C 1
ATOM 1372 O O . ASN A 1 176 ? -13.652 0.535 4.627 1.00 88.06 176 ASN A O 1
ATOM 1376 N N . GLU A 1 177 ? -13.259 0.171 6.810 1.00 88.56 177 GLU A N 1
ATOM 1377 C CA . GLU A 1 177 ? -11.808 0.272 6.824 1.00 88.56 177 GLU A CA 1
ATOM 1378 C C . GLU A 1 177 ? -11.157 -1.095 7.069 1.00 88.56 177 GLU A C 1
ATOM 1380 O O . GLU A 1 177 ? -11.811 -2.054 7.481 1.00 88.56 177 GLU A O 1
ATOM 1385 N N . THR A 1 178 ? -9.841 -1.190 6.869 1.00 90.62 178 THR A N 1
ATOM 1386 C CA . THR A 1 178 ? -9.103 -2.387 7.292 1.00 90.62 178 THR A CA 1
ATOM 1387 C C . THR A 1 178 ? -8.985 -2.435 8.815 1.00 90.62 178 THR A C 1
ATOM 1389 O O . THR A 1 178 ? -8.751 -1.409 9.448 1.00 90.62 178 THR A O 1
ATOM 1392 N N . ILE A 1 179 ? -9.095 -3.622 9.413 1.00 93.25 179 ILE A N 1
ATOM 1393 C CA . ILE A 1 179 ? -8.787 -3.849 10.830 1.00 93.25 179 ILE A CA 1
ATOM 1394 C C . ILE A 1 179 ? -7.457 -4.598 10.924 1.00 93.25 179 ILE A C 1
ATOM 1396 O O . ILE A 1 179 ? -7.332 -5.693 10.377 1.00 93.25 179 ILE A O 1
ATOM 1400 N N . GLN A 1 180 ? -6.489 -4.023 11.638 1.00 93.19 180 GLN A N 1
ATOM 1401 C CA . GLN A 1 180 ? -5.280 -4.716 12.076 1.00 93.19 180 GLN A CA 1
ATOM 1402 C C . GLN A 1 180 ? -5.384 -4.985 13.581 1.00 93.19 180 GLN A C 1
ATOM 1404 O O . GLN A 1 180 ? -5.802 -4.114 14.344 1.00 93.19 180 GLN A O 1
ATOM 1409 N N . ILE A 1 181 ? -5.042 -6.206 13.990 1.00 93.19 181 ILE A N 1
ATOM 1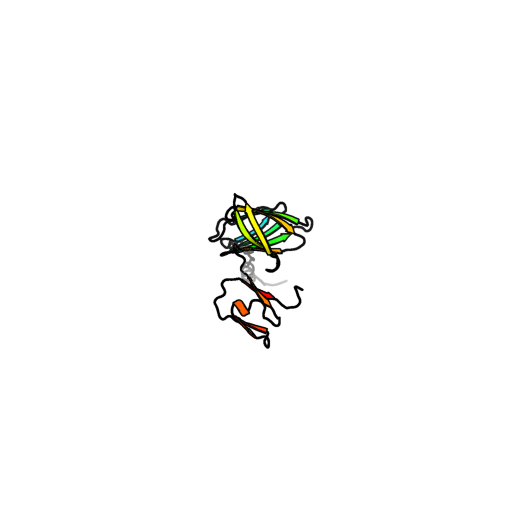410 C CA . ILE A 1 181 ? -5.011 -6.614 15.395 1.00 93.19 181 ILE A CA 1
ATOM 1411 C C . ILE A 1 181 ? -3.549 -6.737 15.809 1.00 93.19 181 ILE A C 1
ATOM 1413 O O . ILE A 1 181 ? -2.816 -7.549 15.240 1.00 93.19 181 ILE A O 1
ATOM 1417 N N . ASP A 1 182 ? -3.159 -5.946 16.799 1.00 90.12 182 ASP A N 1
ATOM 1418 C CA . ASP A 1 182 ? -1.811 -5.900 17.342 1.00 90.12 182 ASP A CA 1
ATOM 1419 C C . ASP A 1 182 ? -1.751 -6.554 18.719 1.00 90.12 182 ASP A C 1
ATOM 1421 O O . ASP A 1 182 ? -2.665 -6.437 19.535 1.00 90.12 182 ASP A O 1
ATOM 1425 N N . ASP A 1 183 ? -0.621 -7.200 18.976 1.00 85.44 183 ASP A N 1
ATOM 1426 C CA . ASP A 1 183 ? -0.212 -7.610 20.314 1.00 85.44 183 ASP A CA 1
ATOM 1427 C C . ASP A 1 183 ? 0.696 -6.509 20.887 1.00 85.44 183 ASP A C 1
ATOM 1429 O O . ASP A 1 183 ? 1.563 -5.987 20.174 1.00 85.44 183 ASP A O 1
ATOM 1433 N N . ASP A 1 184 ? 0.506 -6.166 22.160 1.00 66.12 184 ASP A N 1
ATOM 1434 C CA . ASP A 1 184 ? 1.086 -5.006 22.858 1.00 66.12 184 ASP A CA 1
ATOM 1435 C C . ASP A 1 184 ? 2.622 -4.958 22.871 1.00 66.12 184 ASP A C 1
ATOM 1437 O O . ASP A 1 184 ? 3.215 -3.947 23.231 1.00 66.12 184 ASP A O 1
ATOM 1441 N N . ASN A 1 185 ? 3.296 -6.029 22.453 1.00 57.16 185 ASN A N 1
ATOM 1442 C CA . ASN A 1 185 ? 4.740 -6.188 22.615 1.00 57.16 185 ASN A CA 1
ATOM 1443 C C . ASN A 1 185 ? 5.560 -6.138 21.317 1.00 57.16 185 ASN A C 1
ATOM 1445 O O . ASN A 1 185 ? 6.731 -6.519 21.343 1.00 57.16 185 ASN A O 1
ATOM 1449 N N . ARG A 1 186 ? 4.992 -5.732 20.170 1.00 56.62 186 ARG A N 1
ATOM 1450 C CA . ARG A 1 186 ? 5.751 -5.712 18.900 1.00 56.62 186 ARG A CA 1
ATOM 1451 C C . ARG A 1 186 ? 6.159 -4.343 18.359 1.00 56.62 186 ARG A C 1
ATOM 1453 O O . ARG A 1 186 ? 6.986 -4.326 17.452 1.00 56.62 186 ARG A O 1
ATOM 1460 N N . TRP A 1 187 ? 5.662 -3.232 18.907 1.00 55.81 187 TRP A N 1
ATOM 1461 C CA . TRP A 1 187 ? 5.809 -1.917 18.258 1.00 55.81 187 TRP A CA 1
ATOM 1462 C C . TRP A 1 187 ? 6.118 -0.733 19.198 1.00 55.81 187 TRP A C 1
ATOM 1464 O O . TRP A 1 187 ? 5.964 0.415 18.777 1.00 55.81 187 TRP A O 1
ATOM 1474 N N . GLU A 1 188 ? 6.559 -0.996 20.435 1.00 45.38 188 GLU A N 1
ATOM 1475 C CA . GLU A 1 188 ? 7.202 0.006 21.315 1.00 45.38 188 GLU A CA 1
ATOM 1476 C C . GLU A 1 188 ? 8.734 -0.048 21.231 1.00 45.38 188 GLU A C 1
ATOM 1478 O O . GLU A 1 188 ? 9.294 -1.170 21.187 1.00 45.38 188 GLU A O 1
#

Sequence (188 aa):
MKTKLTTNLIILTVFFTAFFILPTLANAQPLKQFSLLGTIKGAGTHFEITDSEYLNIVLDSTEKINLRMESMPEMLTMEIGPVSSSTPSAQIALSGFEPSTTYYKYQDDYHNLTKFTTDENGGYSYTQDLSESHLVFIQPRKSTKFIKDDSTGGDCSSIGNWDNATKTCILTTDVNETIQIDDDNRWE

Radius of gyration: 30.2 Å; Cα contacts (8 Å, |Δi|>4): 363; chains: 1; bounding box: 44×109×62 Å

Foldseek 3Di:
DDDDDDPPPPVVVVVPPVPPPPPPPPVPDPPPPPDDQQKDWDWAQKDWRPRDPAFTKIKGKPATWTWIWGGDHQKIKIWTADPDQPDQKIKIKMFGADAQAKKWKAKQDLVRIDIDGAHRRRMDIDMGTHNGIIMMMMGSDSFEFEQELDPQRGNLVVAADADNVVSDRDGPHDGPGHYDYDYPPDDD

Nearest PDB structures (foldseek):
  4bd4-assembly8_H  TM=4.748E-01  e=4.299E+00  Homo sapiens
  4zlf-assembly1_A  TM=2.631E-01  e=4.068E+00  Saccharophagus degradans 2-40
  8hob-assembly1_B  TM=2.054E-01  e=5.667E+00  Acetivibrio thermocellus

Mean predicted aligned error: 11.21 Å

Secondary structure (DSSP, 8-state):
------TTSSSSSSSSS-----------PPP-----TTEEEEEEEEEEE-S-SS--EEEEEEEEEEEEEEEETTEEEEEEEESSTT-SEEEEEEE-SPTT-EEEEEESEEEEEEEEE--TTSEEEEEEE-SS-EEEEEESS--EEEEESSSS-GGGGGTEEEETTTTEEEE-S---SEEEEE-TTS--